Protein AF-A0A7S0Z9X5-F1 (afdb_monomer)

Secondary structure (DSSP, 8-state):
-HHIIIIIHHHHSS-HHHHHHHHHHHHHHHHHH-----GGGS----------PPPPPHHHHHHHHHHHHHHHHHHHHTTTT-TT-TTSTTSGGGHHHHHHHHHHHHHHHHS---------HHHHHHHHHHHHHHHHHTT--HHHHHHHHHHHHHHHHTTEEE-TTT--EEES--SSSS---

pLDDT: mean 83.96, std 10.35, range [46.75, 96.75]

Mean predicted aligned error: 11.05 Å

Sequence (181 aa):
AAWTHAVQRPLEGSDPLAQADAVERLGDVLRRCMVRTCKCHIALPPLSRSTVMLPFSDAHAESYNGIVAHVKRSLLLADWGDPNHVQSLLHPKNVREASVAVNNLREAACVVGRMPVKFDPVEFEETIRDVRIALEKRNIRGDTREERVKRICPALVQCKGACDLCLREVTYPMVTPCAHV

Radius of gyration: 27.09 Å; Cα contacts (8 Å, |Δi|>4): 131; chains: 1; bounding box: 58×47×67 Å

Solvent-accessible surface area (backbone atoms only — not comparable to full-atom values): 11009 Å² total; per-residue (Å²): 111,67,60,51,66,57,31,50,50,30,56,76,49,88,51,68,68,50,25,51,56,12,51,50,54,49,47,57,52,41,68,75,77,52,88,84,87,57,78,85,81,49,98,67,81,84,87,84,84,86,87,81,89,77,82,73,51,72,73,40,45,53,43,40,48,54,54,50,35,50,52,55,46,49,55,62,55,29,46,66,92,46,96,76,28,76,74,14,52,85,26,83,89,28,49,67,60,34,51,50,56,52,48,52,54,52,49,46,74,74,46,86,62,89,74,80,78,76,65,57,71,65,62,46,54,51,51,53,50,51,52,50,54,55,40,51,78,67,72,50,53,72,69,66,44,52,54,54,50,63,66,48,48,62,24,56,68,61,39,31,30,61,40,94,87,77,62,49,78,35,76,49,70,69,99,57,90,87,73,85,111

Structure (mmCIF, N/CA/C/O backbone):
data_AF-A0A7S0Z9X5-F1
#
_entry.id   AF-A0A7S0Z9X5-F1
#
loop_
_atom_site.group_PDB
_atom_site.id
_atom_site.type_symbol
_atom_site.label_atom_id
_atom_site.label_alt_id
_atom_site.label_comp_id
_atom_site.label_asym_id
_atom_site.label_entity_id
_atom_site.label_seq_id
_atom_site.pdbx_PDB_ins_code
_atom_site.Cartn_x
_atom_site.Cartn_y
_atom_site.Cartn_z
_atom_site.occupancy
_atom_site.B_iso_or_equiv
_atom_site.auth_seq_id
_atom_site.auth_comp_id
_atom_site.auth_asym_id
_atom_site.auth_atom_id
_atom_site.pdbx_PDB_model_num
ATOM 1 N N . ALA A 1 1 ? 24.361 25.192 -18.259 1.00 77.50 1 ALA A N 1
ATOM 2 C CA . ALA A 1 1 ? 23.479 26.011 -19.121 1.00 77.50 1 ALA A CA 1
ATOM 3 C C . ALA A 1 1 ? 23.051 25.252 -20.380 1.00 77.50 1 ALA A C 1
ATOM 5 O O . ALA A 1 1 ? 21.873 24.937 -20.491 1.00 77.50 1 ALA A O 1
ATOM 6 N N . ALA A 1 2 ? 23.983 24.877 -21.271 1.00 87.81 2 ALA A N 1
ATOM 7 C CA . ALA A 1 2 ? 23.663 24.187 -22.530 1.00 87.81 2 ALA A CA 1
ATOM 8 C C . ALA A 1 2 ? 22.930 22.844 -22.341 1.00 87.81 2 ALA A C 1
ATOM 10 O O . ALA A 1 2 ? 21.875 22.650 -22.932 1.00 87.81 2 ALA A O 1
ATOM 11 N N . TRP A 1 3 ? 23.420 21.966 -21.456 1.00 90.75 3 TRP A N 1
ATOM 12 C CA . TRP A 1 3 ? 22.760 20.691 -21.124 1.00 90.75 3 TRP A CA 1
ATOM 13 C C . TRP A 1 3 ? 21.301 20.873 -20.688 1.00 90.75 3 TRP A C 1
ATOM 15 O O . TRP A 1 3 ? 20.387 20.251 -21.223 1.00 90.75 3 TRP A O 1
ATOM 25 N N . THR A 1 4 ? 21.080 21.783 -19.740 1.00 93.88 4 THR A N 1
ATOM 26 C CA . THR A 1 4 ? 19.763 22.020 -19.153 1.00 93.88 4 THR A CA 1
ATOM 27 C C . THR A 1 4 ? 18.743 22.484 -20.193 1.00 93.88 4 THR A C 1
ATOM 29 O O . THR A 1 4 ? 17.585 22.101 -20.114 1.00 93.88 4 THR A O 1
ATOM 32 N N . HIS A 1 5 ? 19.149 23.320 -21.154 1.00 93.25 5 HIS A N 1
ATOM 33 C CA . HIS A 1 5 ? 18.232 23.895 -22.148 1.00 93.25 5 HIS A CA 1
ATOM 34 C C . HIS A 1 5 ? 18.088 23.032 -23.403 1.00 93.25 5 HIS A C 1
ATOM 36 O O . HIS A 1 5 ? 17.009 22.994 -23.977 1.00 93.25 5 HIS A O 1
ATOM 42 N N . ALA A 1 6 ? 19.151 22.345 -23.824 1.00 90.38 6 ALA A N 1
ATOM 43 C CA . ALA A 1 6 ? 19.155 21.571 -25.063 1.00 90.38 6 ALA A CA 1
ATOM 44 C C . ALA A 1 6 ? 18.741 20.104 -24.879 1.00 90.38 6 ALA A C 1
ATOM 46 O O . ALA A 1 6 ? 18.404 19.462 -25.868 1.00 90.38 6 ALA A O 1
ATOM 47 N N . VAL A 1 7 ? 18.812 19.566 -23.654 1.00 93.56 7 VAL A N 1
ATOM 48 C CA . VAL A 1 7 ? 18.540 18.146 -23.380 1.00 93.56 7 VAL A CA 1
ATOM 49 C C . VAL A 1 7 ? 17.586 17.965 -22.203 1.00 93.56 7 VAL A C 1
ATOM 51 O O . VAL A 1 7 ? 16.506 17.419 -22.383 1.00 93.56 7 VAL A O 1
ATOM 54 N N . GLN A 1 8 ? 17.936 18.450 -21.007 1.00 94.81 8 GLN A N 1
ATOM 55 C CA . GLN A 1 8 ? 17.174 18.131 -19.792 1.00 94.81 8 GLN A CA 1
ATOM 56 C C . GLN A 1 8 ? 15.732 18.672 -19.813 1.00 94.81 8 GLN A C 1
ATOM 58 O O . GLN A 1 8 ? 14.787 17.897 -19.719 1.00 94.81 8 GLN A O 1
ATOM 63 N N . ARG A 1 9 ? 15.547 19.991 -19.961 1.00 94.31 9 ARG A N 1
ATOM 64 C CA . ARG A 1 9 ? 14.211 20.612 -19.922 1.00 94.31 9 ARG A CA 1
ATOM 65 C C . ARG A 1 9 ? 13.286 20.157 -21.056 1.00 94.31 9 ARG A C 1
ATOM 67 O O . ARG A 1 9 ? 12.116 19.937 -20.767 1.00 94.31 9 ARG A O 1
ATOM 74 N N . PRO A 1 10 ? 13.749 20.009 -22.314 1.00 95.31 10 PRO A N 1
ATOM 75 C CA . PRO A 1 10 ? 12.884 19.485 -23.365 1.00 95.31 10 PRO A CA 1
ATOM 76 C C . PRO A 1 10 ? 12.441 18.037 -23.113 1.00 95.31 10 PRO A C 1
ATOM 78 O O . PRO A 1 10 ? 11.286 17.723 -23.367 1.00 95.31 10 PRO A O 1
ATOM 81 N N . LEU A 1 11 ? 13.311 17.175 -22.560 1.00 94.00 11 LEU A N 1
ATOM 82 C CA . LEU A 1 11 ? 12.955 15.791 -22.207 1.00 94.00 11 LEU A CA 1
ATOM 83 C C . LEU A 1 11 ? 11.949 15.708 -21.051 1.00 94.00 11 LEU A C 1
ATOM 85 O O . LEU A 1 11 ? 11.054 14.870 -21.080 1.00 94.00 11 LEU A O 1
ATOM 89 N N . GLU A 1 12 ? 12.097 16.565 -20.039 1.00 94.81 12 GLU A N 1
ATOM 90 C CA . GLU A 1 12 ? 11.191 16.646 -18.881 1.00 94.81 12 GLU A CA 1
ATOM 91 C C . GLU A 1 12 ? 9.869 17.378 -19.200 1.00 94.81 12 GLU A C 1
ATOM 93 O O . GLU A 1 12 ? 8.932 17.343 -18.402 1.00 94.81 12 GLU A O 1
ATOM 98 N N . GLY A 1 13 ? 9.792 18.064 -20.346 1.00 92.81 13 GLY A N 1
ATOM 99 C CA . GLY A 1 13 ? 8.616 18.805 -20.795 1.00 92.81 13 GLY A CA 1
ATOM 100 C C . GLY A 1 13 ? 7.513 17.913 -21.366 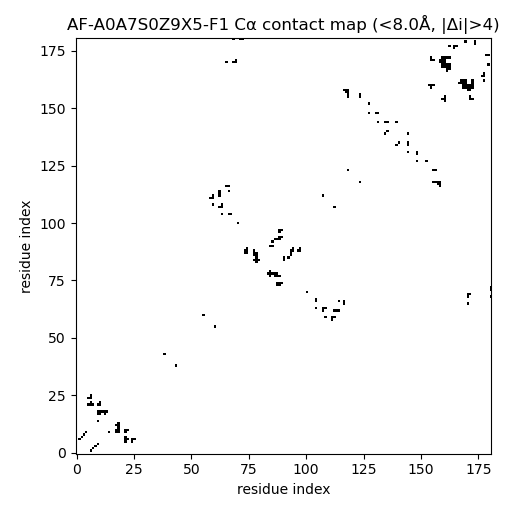1.00 92.81 13 GLY A C 1
ATOM 101 O O . GLY A 1 13 ? 7.600 16.690 -21.346 1.00 92.81 13 GLY A O 1
ATOM 102 N N . SER A 1 14 ? 6.457 18.533 -21.895 1.00 92.00 14 SER A N 1
ATOM 103 C CA . SER A 1 14 ? 5.297 17.825 -22.469 1.00 92.00 14 SER A CA 1
ATOM 104 C C . SER A 1 14 ? 5.174 17.953 -23.990 1.00 92.00 14 SER A C 1
ATOM 106 O O . SER A 1 14 ? 4.271 17.353 -24.563 1.00 92.00 14 SER A O 1
ATOM 108 N N . ASP A 1 15 ? 6.040 18.739 -24.638 1.00 95.38 15 ASP A N 1
ATOM 109 C CA . ASP A 1 15 ? 6.037 18.932 -26.092 1.00 95.38 15 ASP A CA 1
ATOM 110 C C . ASP A 1 15 ? 6.762 17.765 -26.794 1.00 95.38 15 ASP A C 1
ATOM 112 O O . ASP A 1 15 ? 7.985 17.644 -26.654 1.00 95.38 15 ASP A O 1
ATOM 116 N N . PRO A 1 16 ? 6.053 16.922 -27.570 1.00 93.44 16 PRO A N 1
ATOM 117 C CA . PRO A 1 16 ? 6.651 15.764 -28.229 1.00 93.44 16 PRO A CA 1
ATOM 118 C C . PRO A 1 16 ? 7.748 16.127 -29.237 1.00 93.44 16 PRO A C 1
ATOM 120 O O . PRO A 1 16 ? 8.689 15.353 -29.415 1.00 93.44 16 PRO A O 1
ATOM 123 N N . LEU A 1 17 ? 7.644 17.287 -29.899 1.00 94.88 17 LEU A N 1
ATOM 124 C CA . LEU A 1 17 ? 8.617 17.695 -30.914 1.00 94.88 17 LEU A CA 1
ATOM 125 C C . LEU A 1 17 ? 9.944 18.084 -30.249 1.00 94.88 17 LEU A C 1
ATOM 127 O O . LEU A 1 17 ? 11.008 17.593 -30.623 1.00 94.88 17 LEU A O 1
ATOM 131 N N . ALA A 1 18 ? 9.865 18.892 -29.189 1.00 93.38 18 ALA A N 1
ATOM 132 C CA . ALA A 1 18 ? 11.023 19.283 -28.391 1.00 93.38 18 ALA A CA 1
ATOM 133 C C . ALA A 1 18 ? 11.682 18.085 -27.680 1.00 93.38 18 ALA A C 1
ATOM 135 O O . ALA A 1 18 ? 12.908 18.041 -27.546 1.00 93.38 18 ALA A O 1
ATOM 136 N N . GLN A 1 19 ? 10.890 17.098 -27.247 1.00 96.00 19 GLN A N 1
ATOM 137 C CA . GLN A 1 19 ? 11.410 15.843 -26.702 1.00 96.00 19 GLN A CA 1
ATOM 138 C C . GLN A 1 19 ? 12.211 15.060 -27.749 1.00 96.00 19 GLN A C 1
ATOM 140 O O . GLN A 1 19 ? 13.319 14.613 -27.449 1.00 96.00 19 GLN A O 1
ATOM 145 N N . ALA A 1 20 ? 11.687 14.914 -28.971 1.00 96.25 20 ALA A N 1
ATOM 146 C CA . ALA A 1 20 ? 12.368 14.200 -30.052 1.00 96.25 20 ALA A CA 1
ATOM 147 C C . ALA A 1 20 ? 13.722 14.844 -30.403 1.00 96.25 20 ALA A C 1
ATOM 149 O O . ALA A 1 20 ? 14.741 14.148 -30.428 1.00 96.25 20 ALA A O 1
ATOM 150 N N . ASP A 1 21 ? 13.755 16.170 -30.556 1.00 95.38 21 ASP A N 1
ATOM 151 C CA . ASP A 1 21 ? 14.985 16.930 -30.815 1.00 95.38 21 ASP A CA 1
ATOM 152 C C . ASP A 1 21 ? 16.031 16.736 -29.705 1.00 95.38 21 ASP A C 1
ATOM 154 O O . ASP A 1 21 ? 17.233 16.617 -29.962 1.00 95.38 21 ASP A O 1
ATOM 158 N N . ALA A 1 22 ? 15.598 16.699 -28.444 1.00 95.94 22 ALA A N 1
ATOM 159 C CA . ALA A 1 22 ? 16.498 16.482 -27.318 1.00 95.94 22 ALA A CA 1
ATOM 160 C C . ALA A 1 22 ? 17.013 15.041 -27.228 1.00 95.94 22 ALA A C 1
ATOM 162 O O . ALA A 1 22 ? 18.180 14.843 -26.875 1.00 95.94 22 ALA A O 1
ATOM 163 N N . VAL A 1 23 ? 16.194 14.045 -27.586 1.00 96.75 23 VAL A N 1
ATOM 164 C CA . VAL A 1 23 ? 16.639 12.649 -27.734 1.00 96.75 23 VAL A CA 1
ATOM 165 C C . VAL A 1 23 ? 17.715 12.547 -28.812 1.00 96.75 23 VAL A C 1
ATOM 167 O O . VAL A 1 23 ? 18.726 11.881 -28.590 1.00 96.75 23 VAL A O 1
ATOM 170 N N . GLU A 1 24 ? 17.545 13.221 -29.951 1.00 96.69 24 GLU A N 1
ATOM 171 C CA . GLU A 1 24 ? 18.533 13.207 -31.032 1.00 96.69 24 GLU A CA 1
ATOM 172 C C . GLU A 1 24 ? 19.858 13.844 -30.597 1.00 96.69 24 GLU A C 1
ATOM 174 O O . GLU A 1 24 ? 20.914 13.218 -30.725 1.00 96.69 24 GLU A O 1
ATOM 179 N N . ARG A 1 25 ? 19.808 15.034 -29.983 1.00 94.94 25 ARG A N 1
ATOM 180 C CA . ARG A 1 25 ? 20.994 15.729 -29.446 1.00 94.94 25 ARG A CA 1
ATOM 181 C C . ARG A 1 25 ? 21.721 14.901 -28.391 1.00 94.94 25 ARG A C 1
ATOM 183 O O . ARG A 1 25 ? 22.951 14.825 -28.400 1.00 94.94 25 ARG A O 1
ATOM 190 N N . LEU A 1 26 ? 20.978 14.271 -27.480 1.00 95.88 26 LEU A N 1
ATOM 191 C CA . LEU A 1 26 ? 21.546 13.359 -26.490 1.00 95.88 26 LEU A CA 1
ATOM 192 C C . LEU A 1 26 ? 22.184 12.146 -27.175 1.00 95.88 26 LEU A C 1
ATOM 194 O O . LEU A 1 26 ? 23.308 11.771 -26.841 1.00 95.88 26 LEU A O 1
ATOM 198 N N . GLY A 1 27 ? 21.493 11.568 -28.157 1.00 95.69 27 GLY A N 1
ATOM 199 C CA . GLY A 1 27 ? 21.985 10.464 -28.971 1.00 95.69 27 GLY A CA 1
ATOM 200 C C . GLY A 1 27 ? 23.302 10.795 -29.672 1.00 95.69 27 GLY A C 1
ATOM 201 O O . GLY A 1 27 ? 24.223 9.984 -29.636 1.00 95.69 27 GLY A O 1
ATOM 202 N N . ASP A 1 28 ? 23.434 11.992 -30.240 1.00 95.38 28 ASP A N 1
ATOM 203 C CA . ASP A 1 28 ? 24.664 12.470 -30.880 1.00 95.38 28 ASP A CA 1
ATOM 204 C C . ASP A 1 28 ? 25.849 12.562 -29.928 1.00 95.38 28 ASP A C 1
ATOM 206 O O . ASP A 1 28 ? 26.957 12.142 -30.273 1.00 95.38 28 ASP A O 1
ATOM 210 N N . VAL A 1 29 ? 25.627 13.091 -28.726 1.00 94.75 29 VAL A N 1
ATOM 211 C CA . VAL A 1 29 ? 26.672 13.156 -27.702 1.00 94.75 29 VAL A CA 1
ATOM 212 C C . VAL A 1 29 ? 27.069 11.743 -27.283 1.00 94.75 29 VAL A C 1
ATOM 214 O O . VAL A 1 29 ? 28.251 11.402 -27.333 1.00 94.75 29 VAL A O 1
ATOM 217 N N . LEU A 1 30 ? 26.089 10.896 -26.951 1.00 95.69 30 LEU A N 1
ATOM 218 C CA . LEU A 1 30 ? 26.325 9.520 -26.514 1.00 95.69 30 LEU A CA 1
ATOM 219 C C . LEU A 1 30 ? 27.035 8.684 -27.586 1.00 95.69 30 LEU A C 1
ATOM 221 O O . LEU A 1 30 ? 27.937 7.928 -27.248 1.00 95.69 30 LEU A O 1
ATOM 225 N N . ARG A 1 31 ? 26.714 8.855 -28.874 1.00 94.38 31 ARG A N 1
ATOM 226 C CA . ARG A 1 31 ? 27.419 8.181 -29.981 1.00 94.38 31 ARG A CA 1
ATOM 227 C C . ARG A 1 31 ? 28.918 8.487 -30.014 1.00 94.38 31 ARG A C 1
ATOM 229 O O . ARG A 1 31 ? 29.691 7.649 -30.464 1.00 94.38 31 ARG A O 1
ATOM 236 N N . ARG A 1 32 ? 29.329 9.679 -29.570 1.00 95.12 32 ARG A N 1
ATOM 237 C CA . ARG A 1 32 ? 30.733 10.125 -29.602 1.00 95.12 32 ARG A CA 1
ATOM 238 C C . ARG A 1 32 ? 31.514 9.733 -28.353 1.00 95.12 32 ARG A C 1
ATOM 240 O O . ARG A 1 32 ? 32.724 9.562 -28.441 1.00 95.12 32 ARG A O 1
ATOM 247 N N . CYS A 1 33 ? 30.852 9.636 -27.200 1.00 94.75 33 CYS A N 1
ATOM 248 C CA . CYS A 1 33 ? 31.528 9.443 -25.914 1.00 94.75 33 CYS A CA 1
ATOM 249 C C . CYS A 1 33 ? 31.234 8.104 -25.225 1.00 94.75 33 CYS A C 1
ATOM 251 O O . CYS A 1 33 ? 31.937 7.753 -24.280 1.00 94.75 33 CYS A O 1
ATOM 253 N N . MET A 1 34 ? 30.228 7.351 -25.674 1.00 95.25 34 MET A N 1
ATOM 254 C CA . MET A 1 34 ? 29.814 6.093 -25.059 1.00 95.25 34 MET A CA 1
ATOM 255 C C . MET A 1 34 ? 29.958 4.934 -26.044 1.00 95.25 34 MET A C 1
ATOM 257 O O . MET A 1 34 ? 29.382 4.932 -27.129 1.00 95.25 34 MET A O 1
ATOM 261 N N . VAL A 1 35 ? 30.657 3.885 -25.614 1.00 91.75 35 VAL A N 1
ATOM 262 C CA . VAL A 1 35 ? 30.633 2.578 -26.276 1.00 91.75 35 VAL A CA 1
ATOM 263 C C . VAL A 1 35 ? 29.666 1.684 -25.508 1.00 91.75 35 VAL A C 1
ATOM 265 O O . VAL A 1 35 ? 29.821 1.485 -24.305 1.00 91.75 35 VAL A O 1
ATOM 268 N N . ARG A 1 36 ? 28.657 1.139 -26.193 1.00 90.88 36 ARG A N 1
ATOM 269 C CA . ARG A 1 36 ? 27.667 0.227 -25.604 1.00 90.88 36 ARG A CA 1
ATOM 270 C C . ARG A 1 36 ? 27.573 -1.048 -26.429 1.00 90.88 36 ARG A C 1
ATOM 272 O O . ARG A 1 36 ? 27.352 -0.996 -27.635 1.00 90.88 36 ARG A O 1
ATOM 279 N N . THR A 1 37 ? 27.657 -2.193 -25.765 1.00 89.44 37 THR A N 1
ATOM 280 C CA . THR A 1 37 ? 27.333 -3.500 -26.341 1.00 89.44 37 THR A CA 1
ATOM 281 C C . THR A 1 37 ? 25.991 -3.981 -25.795 1.00 89.44 37 THR A C 1
ATOM 283 O O . THR A 1 37 ? 25.642 -3.742 -24.638 1.00 89.44 37 THR A O 1
ATOM 286 N N . CYS A 1 38 ? 25.196 -4.626 -26.644 1.00 88.44 38 CYS A N 1
ATOM 287 C CA . CYS A 1 38 ? 23.895 -5.164 -26.271 1.00 88.44 38 CYS A CA 1
ATOM 288 C C . CYS A 1 38 ? 23.969 -6.688 -26.184 1.00 88.44 38 CYS A C 1
ATOM 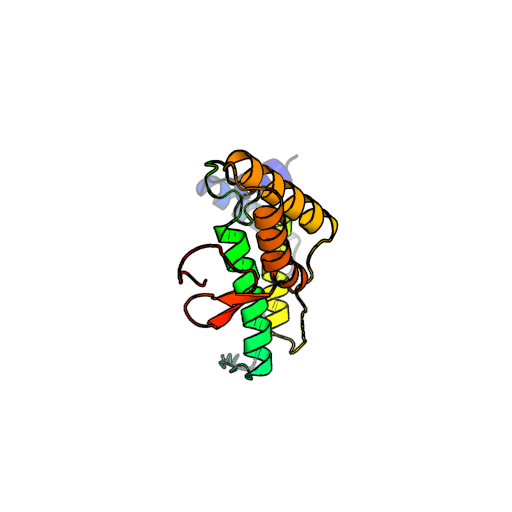290 O O . CYS A 1 38 ? 24.714 -7.325 -26.922 1.00 88.44 38 CYS A O 1
ATOM 292 N N . LYS A 1 39 ? 23.132 -7.287 -25.329 1.00 89.69 39 LYS A N 1
ATOM 293 C CA . LYS A 1 39 ? 23.002 -8.751 -25.220 1.00 89.69 39 LYS A CA 1
ATOM 294 C C . LYS A 1 39 ? 22.580 -9.423 -26.536 1.00 89.69 39 LYS A C 1
ATOM 296 O O . LYS A 1 39 ? 22.815 -10.608 -26.691 1.00 89.69 39 LYS A O 1
ATOM 301 N N . CYS A 1 40 ? 22.002 -8.675 -27.481 1.00 87.00 40 CYS A N 1
ATOM 302 C CA . CYS A 1 40 ? 21.707 -9.158 -28.832 1.00 87.00 40 CYS A CA 1
ATOM 303 C C . CYS A 1 40 ? 22.949 -9.308 -29.731 1.00 87.00 40 CYS A C 1
ATOM 305 O O . CYS A 1 40 ? 22.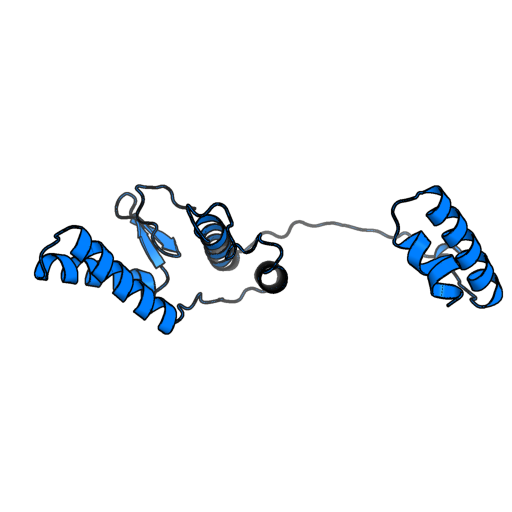858 -9.978 -30.751 1.00 87.00 40 CYS A O 1
ATOM 307 N N . HIS A 1 41 ? 24.096 -8.710 -29.380 1.00 89.81 41 HIS A N 1
ATOM 308 C CA . HIS A 1 41 ? 25.349 -8.840 -30.141 1.00 89.81 41 HIS A CA 1
ATOM 309 C C . HIS A 1 41 ? 26.122 -10.127 -29.809 1.00 89.81 41 HIS A C 1
ATOM 311 O O . HIS A 1 41 ? 27.181 -10.368 -30.380 1.00 89.81 41 HIS A O 1
ATOM 317 N N . ILE A 1 42 ? 25.628 -10.932 -28.867 1.00 90.38 42 ILE A N 1
ATOM 318 C CA . ILE A 1 42 ? 26.232 -12.197 -28.451 1.00 90.38 42 ILE A CA 1
ATOM 319 C C . ILE A 1 42 ? 25.179 -13.306 -28.502 1.00 90.38 42 ILE A C 1
ATOM 321 O O . ILE A 1 42 ? 23.997 -13.068 -28.254 1.00 90.38 42 ILE A O 1
ATOM 325 N N . ALA A 1 43 ? 25.605 -14.527 -28.819 1.00 89.56 43 ALA A N 1
ATOM 326 C CA . ALA A 1 43 ? 24.721 -15.685 -28.803 1.00 89.56 43 ALA A CA 1
ATOM 327 C C . ALA A 1 43 ? 24.426 -16.084 -27.349 1.00 89.56 43 ALA A C 1
ATOM 329 O O . ALA A 1 43 ? 25.287 -16.626 -26.656 1.00 89.56 43 ALA A O 1
ATOM 330 N N . LEU A 1 44 ? 23.213 -15.788 -26.880 1.00 89.38 44 LEU A N 1
ATOM 331 C CA . LEU A 1 44 ? 22.717 -16.213 -25.572 1.00 89.38 44 LEU A CA 1
ATOM 332 C C . LEU A 1 44 ? 21.714 -17.360 -25.731 1.00 89.38 44 LEU A C 1
ATOM 334 O O . LEU A 1 44 ? 20.968 -17.384 -26.713 1.00 89.38 44 LEU A O 1
ATOM 338 N N . PRO A 1 45 ? 21.634 -18.277 -24.752 1.00 92.44 45 PRO A N 1
ATOM 339 C CA . PRO A 1 45 ? 20.523 -19.213 -24.667 1.00 92.44 45 PRO A CA 1
ATOM 340 C C . PRO A 1 45 ? 19.169 -18.476 -24.627 1.00 92.44 45 PRO A C 1
ATOM 342 O O . PRO A 1 45 ? 19.101 -17.354 -24.109 1.00 92.44 45 PRO A O 1
ATOM 345 N N . PRO A 1 46 ? 18.080 -19.092 -25.122 1.00 91.12 46 PRO A N 1
ATOM 346 C CA . PRO A 1 46 ? 16.743 -18.517 -25.021 1.00 91.12 46 PRO A CA 1
ATOM 347 C C . PRO A 1 46 ? 16.366 -18.218 -23.566 1.00 91.12 46 PRO A C 1
ATOM 349 O O . PRO A 1 46 ? 16.538 -19.053 -22.679 1.00 91.12 46 PRO A O 1
ATOM 352 N N . LEU A 1 47 ? 15.822 -17.027 -23.318 1.00 91.62 47 LEU A N 1
ATOM 353 C CA . LEU A 1 47 ? 15.314 -16.657 -22.001 1.00 91.62 47 LEU A CA 1
ATOM 354 C C . LEU A 1 47 ? 13.945 -17.311 -21.777 1.00 91.62 47 LEU A C 1
ATOM 356 O O . LEU A 1 47 ? 12.969 -16.940 -22.425 1.00 91.62 47 LEU A O 1
ATOM 360 N N . SER A 1 48 ? 13.850 -18.226 -20.814 1.00 93.38 48 SER A N 1
ATOM 361 C CA . SER A 1 48 ? 12.568 -18.731 -20.319 1.00 93.38 48 SER A CA 1
ATOM 362 C C . SER A 1 48 ? 12.137 -17.946 -19.082 1.00 93.38 48 SER A C 1
ATOM 364 O O . SER A 1 48 ? 12.833 -17.955 -18.065 1.00 93.38 48 SER A O 1
ATOM 366 N N . ARG A 1 49 ? 10.975 -17.289 -19.140 1.00 95.69 49 ARG A N 1
ATOM 367 C CA . ARG A 1 49 ? 10.343 -16.656 -17.977 1.00 95.69 49 ARG A CA 1
ATOM 368 C C . ARG A 1 49 ? 9.081 -17.430 -17.625 1.00 95.69 49 ARG A C 1
ATOM 370 O O . ARG A 1 49 ? 8.156 -17.479 -18.427 1.00 95.69 49 ARG A O 1
ATOM 377 N N . SER A 1 50 ? 9.037 -18.000 -16.429 1.00 95.56 50 SER A N 1
ATOM 378 C CA . SER A 1 50 ? 7.819 -18.569 -15.856 1.00 95.56 50 SER A CA 1
ATOM 379 C C . SER A 1 50 ? 7.286 -17.652 -14.759 1.00 95.56 50 SER A C 1
ATOM 381 O O . SER A 1 50 ? 8.016 -16.861 -14.160 1.00 95.56 50 SER A O 1
ATOM 383 N N . THR A 1 51 ? 5.980 -17.701 -14.532 1.00 96.38 51 THR A N 1
ATOM 384 C CA . THR A 1 51 ? 5.321 -17.028 -13.412 1.00 96.38 51 THR A CA 1
ATOM 385 C C . THR A 1 51 ? 4.482 -18.071 -12.707 1.00 96.38 51 THR A C 1
ATOM 387 O O . THR A 1 51 ? 3.696 -18.766 -13.347 1.00 96.38 51 THR A O 1
ATOM 390 N N . VAL A 1 52 ? 4.703 -18.216 -11.406 1.00 95.56 52 VAL A N 1
ATOM 391 C CA . VAL A 1 52 ? 4.048 -19.222 -10.573 1.00 95.56 52 VAL A CA 1
ATOM 392 C C . VAL A 1 52 ? 3.329 -18.488 -9.456 1.00 95.56 52 VAL A C 1
ATOM 394 O O . VAL A 1 52 ? 3.925 -17.652 -8.779 1.00 95.56 52 VAL A O 1
ATOM 397 N N . MET A 1 53 ? 2.045 -18.790 -9.283 1.00 94.38 53 MET A N 1
ATOM 398 C CA . MET A 1 53 ? 1.268 -18.285 -8.158 1.00 94.38 53 MET A CA 1
ATOM 399 C C . MET A 1 53 ? 1.599 -19.112 -6.921 1.00 94.38 53 MET A C 1
ATOM 401 O O . MET A 1 53 ? 1.498 -20.338 -6.948 1.00 94.38 53 MET A O 1
ATOM 405 N N . LEU A 1 54 ? 1.996 -18.437 -5.847 1.00 90.62 54 LEU A N 1
ATOM 406 C CA . LEU A 1 54 ? 2.291 -19.072 -4.570 1.00 90.62 54 LEU A CA 1
ATOM 407 C C . LEU A 1 54 ? 1.094 -18.871 -3.634 1.00 90.62 54 LEU A C 1
ATOM 409 O O . LEU A 1 54 ? 0.724 -17.721 -3.386 1.00 90.62 54 LEU A O 1
ATOM 413 N N . PRO A 1 55 ? 0.460 -19.946 -3.136 1.00 90.94 55 PRO A N 1
ATOM 414 C CA . PRO A 1 55 ? -0.588 -19.814 -2.136 1.00 90.94 55 PRO A CA 1
ATOM 415 C C . PRO A 1 55 ? 0.016 -19.416 -0.784 1.00 90.94 55 PRO A C 1
ATOM 417 O O . PRO A 1 55 ? 1.104 -19.867 -0.421 1.00 90.94 55 PRO A O 1
ATOM 420 N N . PHE A 1 56 ? -0.708 -18.603 -0.017 1.00 90.38 56 PHE A N 1
ATOM 421 C CA . PHE A 1 56 ? -0.384 -18.378 1.390 1.00 90.38 56 PHE A CA 1
ATOM 422 C C . PHE A 1 56 ? -0.784 -19.589 2.232 1.00 90.38 56 PHE A C 1
ATOM 424 O O . PHE A 1 56 ? -1.794 -20.237 1.964 1.00 90.38 56 PHE A O 1
ATOM 431 N N . SER A 1 57 ? -0.001 -19.872 3.274 1.00 90.25 57 SER A N 1
ATOM 432 C CA . SER A 1 57 ? -0.462 -20.718 4.376 1.00 90.25 57 SER A CA 1
ATOM 433 C C . SER A 1 57 ? -1.484 -19.961 5.226 1.00 90.25 57 SER A C 1
ATOM 435 O O . SER A 1 57 ? -1.513 -18.729 5.201 1.00 90.25 57 SER A O 1
ATOM 437 N N . ASP A 1 58 ? -2.278 -20.668 6.030 1.00 88.94 58 ASP A N 1
ATOM 438 C CA . ASP A 1 58 ? -3.303 -20.039 6.876 1.00 88.94 58 ASP A CA 1
ATOM 439 C C . ASP A 1 58 ? -2.715 -18.967 7.806 1.00 88.94 58 ASP A C 1
ATOM 441 O O . ASP A 1 58 ? -3.224 -17.850 7.882 1.00 88.94 58 ASP A O 1
ATOM 445 N N . ALA A 1 59 ? -1.579 -19.265 8.445 1.00 84.88 59 ALA A N 1
ATOM 446 C CA . ALA A 1 59 ? -0.892 -18.325 9.332 1.00 84.88 59 ALA A CA 1
ATOM 447 C C . ALA A 1 59 ? -0.352 -17.090 8.585 1.00 84.88 59 ALA A C 1
ATOM 449 O O . ALA A 1 59 ? -0.341 -15.979 9.120 1.00 84.88 59 ALA A O 1
ATOM 450 N N . HIS A 1 60 ? 0.105 -17.272 7.343 1.00 88.38 60 HIS A N 1
ATOM 451 C CA . HIS A 1 60 ? 0.580 -16.172 6.505 1.00 88.38 60 HIS A CA 1
ATOM 452 C C . HIS A 1 60 ? -0.588 -15.294 6.054 1.00 88.38 60 HIS A C 1
ATOM 454 O O . HIS A 1 60 ? -0.523 -14.071 6.181 1.00 88.38 60 HIS A O 1
ATOM 460 N N . ALA A 1 61 ? -1.679 -15.919 5.610 1.00 89.00 61 ALA A N 1
ATOM 461 C CA . ALA A 1 61 ? -2.900 -15.234 5.219 1.00 89.00 61 ALA A CA 1
ATOM 462 C C . ALA A 1 61 ? -3.484 -14.422 6.382 1.00 89.00 61 ALA A C 1
ATOM 464 O O . ALA A 1 61 ? -3.845 -13.265 6.184 1.00 89.00 61 ALA A O 1
ATOM 465 N N . GLU A 1 62 ? -3.527 -14.978 7.596 1.00 84.62 62 GLU A N 1
ATOM 466 C CA . GLU A 1 62 ? -4.000 -14.271 8.791 1.00 84.62 62 GLU A CA 1
ATOM 467 C C . GLU A 1 62 ? -3.175 -13.005 9.067 1.00 84.62 62 GLU A C 1
ATOM 469 O O . GLU A 1 62 ? -3.733 -11.914 9.203 1.00 84.62 62 GLU A O 1
ATOM 474 N N . SER A 1 63 ? -1.843 -13.125 9.085 1.00 84.06 63 SER A N 1
ATOM 475 C CA . SER A 1 63 ? -0.954 -11.987 9.344 1.00 84.06 63 SER A CA 1
ATOM 476 C C . SER A 1 63 ? -1.052 -10.915 8.252 1.00 84.06 63 SER A C 1
ATOM 478 O O . SER A 1 63 ? -1.185 -9.728 8.553 1.00 84.06 63 SER A O 1
ATOM 480 N N . TYR A 1 64 ? -1.046 -11.323 6.979 1.00 88.12 64 TYR A N 1
ATOM 481 C CA . TYR A 1 64 ? -1.185 -10.411 5.844 1.00 88.12 64 TYR A CA 1
ATOM 482 C C . TYR A 1 64 ? -2.532 -9.675 5.874 1.00 88.12 64 TYR A C 1
ATOM 484 O O . TYR A 1 64 ? -2.584 -8.449 5.746 1.00 88.12 64 TYR A O 1
ATOM 492 N N . ASN A 1 65 ? -3.623 -10.407 6.112 1.00 86.56 65 ASN A N 1
ATOM 493 C CA . ASN A 1 65 ? -4.966 -9.841 6.177 1.00 86.56 65 ASN A CA 1
ATOM 494 C C . ASN A 1 65 ? -5.126 -8.854 7.335 1.00 86.56 65 ASN A C 1
ATOM 496 O O . ASN A 1 65 ? -5.832 -7.862 7.169 1.00 86.56 65 ASN A O 1
ATOM 500 N N . GLY A 1 66 ? -4.443 -9.060 8.466 1.00 81.88 66 GLY A N 1
ATOM 501 C CA . GLY A 1 66 ? -4.429 -8.094 9.567 1.00 81.88 66 GLY A CA 1
ATOM 502 C C . GLY A 1 66 ? -3.882 -6.723 9.150 1.00 81.88 66 GLY A C 1
ATOM 503 O O . GLY A 1 66 ? -4.479 -5.690 9.460 1.00 81.88 66 GLY A O 1
ATOM 504 N N . ILE A 1 67 ? -2.789 -6.700 8.381 1.00 84.44 67 ILE A N 1
ATOM 505 C CA . ILE A 1 67 ? -2.191 -5.454 7.871 1.00 84.44 67 ILE A CA 1
ATOM 506 C C . ILE A 1 67 ? -3.093 -4.828 6.805 1.00 84.44 67 ILE A C 1
ATOM 508 O O . ILE A 1 67 ? -3.327 -3.621 6.824 1.00 84.44 67 ILE A O 1
ATOM 512 N N . VAL A 1 68 ? -3.641 -5.639 5.896 1.00 87.69 68 VAL A N 1
ATOM 513 C CA . VAL A 1 68 ? -4.576 -5.161 4.866 1.00 87.69 68 VAL A CA 1
ATOM 514 C C . VAL A 1 68 ? -5.816 -4.530 5.493 1.00 87.69 68 VAL A C 1
ATOM 516 O O . VAL A 1 68 ? -6.225 -3.454 5.059 1.00 87.69 68 VAL A O 1
ATOM 519 N N . ALA A 1 69 ? -6.401 -5.166 6.510 1.00 82.81 69 ALA A N 1
ATOM 520 C CA . ALA A 1 69 ? -7.553 -4.636 7.232 1.00 82.81 69 ALA A CA 1
ATOM 521 C C . ALA A 1 69 ? -7.219 -3.288 7.884 1.00 82.81 69 ALA A C 1
ATOM 523 O O . ALA A 1 69 ? -7.970 -2.325 7.728 1.00 82.81 69 ALA A O 1
ATOM 524 N N . HIS A 1 70 ? -6.050 -3.179 8.527 1.00 81.06 70 HIS A N 1
ATOM 525 C CA . HIS A 1 70 ? -5.578 -1.918 9.093 1.00 81.06 70 HIS A CA 1
ATOM 526 C C . HIS A 1 70 ? -5.435 -0.821 8.025 1.00 81.06 70 HIS A C 1
ATOM 528 O O . HIS A 1 70 ? -6.014 0.249 8.179 1.00 81.06 70 HIS A O 1
ATOM 534 N N . VAL A 1 71 ? -4.745 -1.086 6.908 1.00 85.31 71 VAL A N 1
ATOM 535 C CA . VAL A 1 71 ? -4.543 -0.093 5.835 1.00 85.31 71 VAL A CA 1
ATOM 536 C C . VAL A 1 71 ? -5.870 0.331 5.200 1.00 85.31 71 VAL A C 1
ATOM 538 O O . VAL A 1 71 ? -6.113 1.527 5.045 1.00 85.31 71 VAL A O 1
ATOM 541 N N . LYS A 1 72 ? -6.754 -0.618 4.863 1.00 84.19 72 LYS A N 1
ATOM 542 C CA . LYS A 1 72 ? -8.085 -0.319 4.302 1.00 84.19 72 LYS A CA 1
ATOM 543 C C . LYS A 1 72 ? -8.905 0.555 5.240 1.00 84.19 72 LYS A C 1
ATOM 545 O O . LYS A 1 72 ? -9.552 1.500 4.796 1.00 84.19 72 LYS A O 1
ATOM 550 N 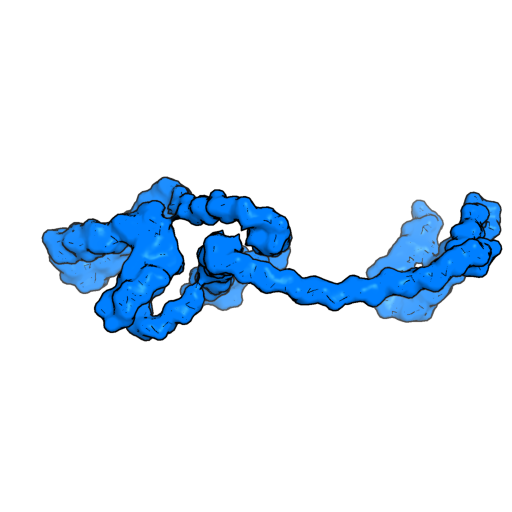N . ARG A 1 73 ? -8.868 0.248 6.535 1.00 77.38 73 ARG A N 1
ATOM 551 C CA . ARG A 1 73 ? -9.572 1.025 7.545 1.00 77.38 73 ARG A CA 1
ATOM 552 C C . ARG A 1 73 ? -8.991 2.426 7.679 1.00 77.38 73 ARG A C 1
ATOM 554 O O . ARG A 1 73 ? -9.764 3.373 7.671 1.00 77.38 73 ARG A O 1
ATOM 561 N N . SER A 1 74 ? -7.673 2.568 7.790 1.00 79.44 74 SER A N 1
ATOM 562 C CA . SER A 1 74 ? -7.026 3.881 7.885 1.00 79.44 74 SER A CA 1
ATOM 563 C C . SER A 1 74 ? -7.351 4.742 6.666 1.00 79.44 74 SER A C 1
ATOM 565 O O . SER A 1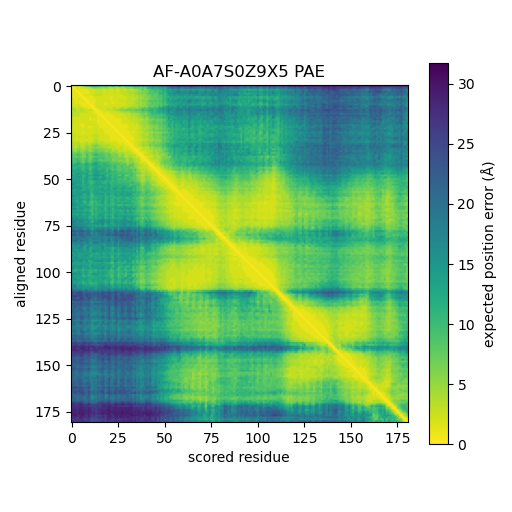 74 ? -7.653 5.917 6.814 1.00 79.44 74 SER A O 1
ATOM 567 N N . LEU A 1 75 ? -7.392 4.147 5.471 1.00 82.94 75 LEU A N 1
ATOM 568 C CA . LEU A 1 75 ? -7.831 4.825 4.250 1.00 82.94 75 LEU A CA 1
ATOM 569 C C . LEU A 1 75 ? -9.290 5.284 4.304 1.00 82.94 75 LEU A C 1
ATOM 571 O O . LEU A 1 75 ? -9.593 6.381 3.846 1.00 82.94 75 LEU A O 1
ATOM 575 N N . LEU A 1 76 ? -10.181 4.448 4.840 1.00 78.00 76 LEU A N 1
ATOM 576 C CA . LEU A 1 76 ? -11.593 4.788 4.979 1.00 78.00 76 LEU A CA 1
ATOM 577 C C . LEU A 1 76 ? -11.809 5.875 6.035 1.00 78.00 76 LEU A C 1
ATOM 579 O O . LEU A 1 76 ? -12.615 6.767 5.825 1.00 78.00 76 LEU A O 1
ATOM 583 N N . LEU A 1 77 ? -11.133 5.782 7.179 1.00 76.69 77 LEU A N 1
ATOM 584 C CA . LEU A 1 77 ? -11.394 6.638 8.335 1.00 76.69 77 LEU A CA 1
ATOM 585 C C . LEU A 1 77 ? -10.604 7.942 8.334 1.00 76.69 77 LEU A C 1
ATOM 587 O O . LEU A 1 77 ? -10.991 8.854 9.063 1.00 76.69 77 LEU A O 1
ATOM 591 N N . ALA A 1 78 ? -9.523 8.033 7.559 1.00 78.00 78 ALA A N 1
ATOM 592 C CA . ALA A 1 78 ? -8.731 9.248 7.481 1.00 78.00 78 ALA A CA 1
ATOM 593 C C . ALA A 1 78 ? -9.615 10.425 7.063 1.00 78.00 78 ALA A C 1
ATOM 595 O O . ALA A 1 78 ? -10.121 10.476 5.936 1.00 78.00 78 ALA A O 1
ATOM 596 N N . ASP A 1 79 ? -9.786 11.364 7.996 1.00 74.62 79 ASP A N 1
ATOM 597 C CA . ASP A 1 79 ? -10.570 12.578 7.804 1.00 74.62 79 ASP A CA 1
ATOM 598 C C . ASP A 1 79 ? -11.997 12.304 7.304 1.00 74.62 79 ASP A C 1
ATOM 600 O O . ASP A 1 79 ? -12.522 13.002 6.436 1.00 74.62 79 ASP A O 1
ATOM 604 N N . TRP A 1 80 ? -12.639 11.248 7.819 1.00 70.81 80 TRP A N 1
ATOM 605 C CA . TRP A 1 80 ? -14.011 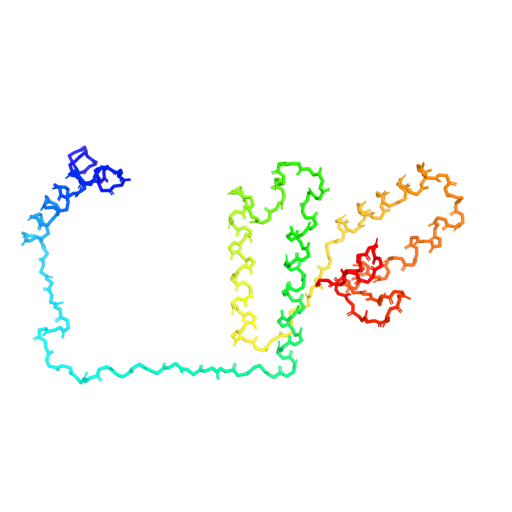10.913 7.439 1.00 70.81 80 TRP A CA 1
ATOM 606 C C . TRP A 1 80 ? -14.953 12.110 7.645 1.00 70.81 80 TRP A C 1
ATOM 608 O O . TRP A 1 80 ? -15.239 12.511 8.774 1.00 70.81 80 TRP A O 1
ATOM 618 N N . GLY A 1 81 ? -15.470 12.649 6.538 1.00 67.19 81 GLY A N 1
ATOM 619 C CA . GLY A 1 81 ? -16.358 13.812 6.534 1.00 67.19 81 GLY A CA 1
ATOM 620 C C . GLY A 1 81 ? -15.671 15.173 6.352 1.00 67.19 81 GLY A C 1
ATOM 621 O O . GLY A 1 81 ? -16.384 16.174 6.344 1.00 67.19 81 GLY A O 1
ATOM 622 N N . ASP A 1 82 ? -14.347 15.239 6.163 1.00 80.50 82 ASP A N 1
ATOM 623 C CA . ASP A 1 82 ? -13.636 16.458 5.742 1.00 80.50 82 ASP A CA 1
ATOM 624 C C . ASP A 1 82 ? -13.288 16.376 4.242 1.00 80.50 82 ASP A C 1
ATOM 626 O O . ASP A 1 82 ? -12.574 15.463 3.832 1.00 80.50 82 ASP A O 1
ATOM 630 N N . PRO A 1 83 ? -13.737 17.331 3.405 1.00 77.69 83 PRO A N 1
ATOM 631 C CA . PRO A 1 83 ? -13.492 17.307 1.963 1.00 77.69 83 PRO A CA 1
ATOM 632 C C . PRO A 1 83 ? -12.008 17.356 1.559 1.00 77.69 83 PRO A C 1
ATOM 634 O O . PRO A 1 83 ? -11.687 17.017 0.421 1.00 77.69 83 PRO A O 1
ATOM 637 N N . ASN A 1 84 ? -11.101 17.784 2.442 1.00 81.00 84 ASN A N 1
ATOM 638 C CA . ASN A 1 84 ? -9.682 17.937 2.117 1.00 81.00 84 ASN A CA 1
ATOM 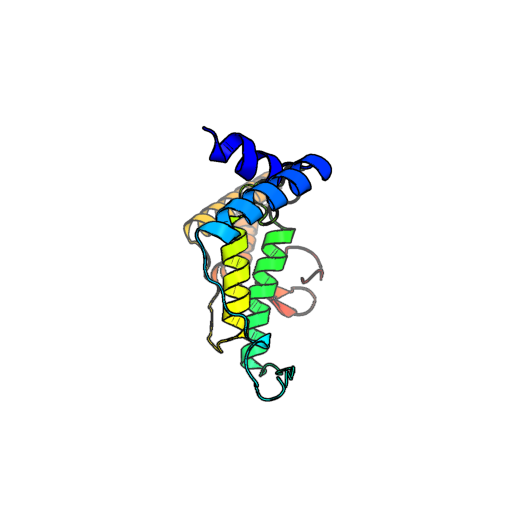639 C C . ASN A 1 84 ? -8.850 16.672 2.366 1.00 81.00 84 ASN A C 1
ATOM 641 O O . ASN A 1 84 ? -7.774 16.549 1.781 1.00 81.00 84 ASN A O 1
ATOM 645 N N . HIS A 1 85 ? -9.320 15.755 3.218 1.00 83.94 85 HIS A N 1
ATOM 646 C CA . HIS A 1 85 ? -8.672 14.476 3.540 1.00 83.94 85 HIS A CA 1
ATOM 647 C C . HIS A 1 85 ? -7.137 14.530 3.709 1.00 83.94 85 HIS A C 1
ATOM 649 O O . HIS A 1 85 ? -6.407 13.672 3.204 1.00 83.94 85 HIS A O 1
ATOM 655 N N . VAL A 1 86 ? -6.622 15.554 4.394 1.00 86.62 86 VAL A N 1
ATOM 656 C CA . VAL A 1 86 ? -5.185 15.845 4.514 1.00 86.62 86 VAL A CA 1
ATOM 657 C C . VAL A 1 86 ? -4.401 14.717 5.199 1.00 86.62 86 VAL A C 1
ATOM 659 O O . VAL A 1 86 ? -3.230 14.523 4.878 1.00 86.62 86 VAL A O 1
ATOM 662 N N . GLN A 1 87 ? -5.019 13.961 6.104 1.00 83.38 87 GLN A N 1
ATOM 663 C CA . GLN A 1 87 ? -4.445 12.815 6.816 1.00 83.38 87 GLN A CA 1
ATOM 664 C C . GLN A 1 87 ? -4.555 11.496 6.036 1.00 83.38 87 GLN A C 1
ATOM 666 O O . GLN A 1 87 ? -3.982 10.485 6.441 1.00 83.38 87 GLN A O 1
ATOM 671 N N . SER A 1 88 ? -5.262 11.470 4.901 1.00 87.00 88 SER A N 1
ATOM 672 C CA . SER A 1 88 ? -5.382 10.260 4.082 1.00 87.00 88 SER A CA 1
ATOM 673 C C . SER A 1 88 ? -4.035 9.842 3.507 1.00 87.00 88 SER A C 1
ATOM 675 O O . SER A 1 88 ? -3.292 10.666 2.976 1.00 87.00 88 SER A O 1
ATOM 677 N N . LEU A 1 89 ? -3.737 8.539 3.515 1.00 88.56 89 LEU A N 1
ATOM 678 C CA . LEU A 1 89 ? -2.560 8.004 2.817 1.00 88.56 89 LEU A CA 1
ATOM 679 C C . LEU A 1 89 ? -2.611 8.269 1.301 1.00 88.56 89 LEU A C 1
ATOM 681 O O . LEU A 1 89 ? -1.581 8.210 0.640 1.00 88.56 89 LEU A O 1
ATOM 685 N N . LEU A 1 90 ? -3.785 8.569 0.734 1.00 87.94 90 LEU A N 1
ATOM 686 C CA . LEU A 1 90 ? -3.920 8.931 -0.683 1.00 87.94 90 LEU A CA 1
ATOM 687 C C . LEU A 1 90 ? -3.622 10.409 -0.950 1.00 87.94 90 LEU A C 1
ATOM 689 O O . LEU A 1 90 ? -3.504 10.811 -2.108 1.00 87.94 90 LEU A O 1
ATOM 693 N N . HIS A 1 91 ? -3.507 11.228 0.095 1.00 89.69 91 HIS A N 1
ATOM 694 C CA . HIS A 1 91 ? -3.224 12.642 -0.058 1.00 89.69 91 HIS A CA 1
ATOM 695 C C . HIS A 1 91 ? -1.765 12.849 -0.519 1.00 89.69 91 HIS A C 1
ATOM 697 O O . HIS A 1 91 ? -0.851 12.272 0.077 1.00 89.69 91 HIS A O 1
ATOM 703 N N . PRO A 1 92 ? -1.486 13.720 -1.512 1.00 89.81 92 PRO A N 1
ATOM 704 C CA . PRO A 1 92 ? -0.136 13.906 -2.065 1.00 89.81 92 PRO A CA 1
ATOM 705 C C . PRO A 1 92 ? 0.945 14.313 -1.052 1.00 89.81 92 PRO A C 1
ATOM 707 O O . PRO A 1 92 ? 2.130 14.092 -1.285 1.00 89.81 92 PRO A O 1
ATOM 710 N N . LYS A 1 93 ? 0.563 14.908 0.085 1.00 91.56 93 LYS A N 1
ATOM 711 C CA . LYS A 1 93 ? 1.507 15.242 1.170 1.00 91.56 93 LYS A CA 1
ATOM 712 C C . LYS A 1 93 ? 2.039 14.010 1.911 1.00 91.56 93 LYS A C 1
ATOM 714 O O . LYS A 1 93 ? 3.138 14.082 2.447 1.00 91.56 93 LYS A O 1
ATOM 719 N N . ASN A 1 94 ? 1.309 12.895 1.888 1.00 90.62 94 ASN A N 1
ATOM 720 C CA . ASN A 1 94 ? 1.593 11.697 2.685 1.00 90.62 94 ASN A CA 1
ATOM 721 C C . ASN A 1 94 ? 2.225 10.576 1.844 1.00 90.62 94 ASN A C 1
ATOM 723 O O . ASN A 1 94 ? 2.158 9.399 2.194 1.00 90.62 94 ASN A O 1
ATOM 727 N N . VAL A 1 95 ? 2.836 10.917 0.701 1.00 92.19 95 VAL A N 1
ATOM 728 C CA . VAL A 1 95 ? 3.446 9.946 -0.228 1.00 92.19 95 VAL A CA 1
ATOM 729 C C . VAL A 1 95 ? 4.516 9.097 0.456 1.00 92.19 95 VAL A C 1
ATOM 731 O O . VAL A 1 95 ? 4.684 7.923 0.117 1.00 92.19 95 VAL A O 1
ATOM 734 N N . ARG A 1 96 ? 5.233 9.658 1.437 1.00 92.25 96 ARG A N 1
ATOM 735 C CA . ARG A 1 96 ? 6.241 8.920 2.201 1.00 92.25 96 ARG A CA 1
ATOM 736 C C . ARG A 1 96 ? 5.589 7.820 3.037 1.00 92.25 96 ARG A C 1
ATOM 738 O O . ARG A 1 96 ? 5.992 6.666 2.940 1.00 92.25 96 ARG A O 1
ATOM 745 N N . GLU A 1 97 ? 4.564 8.163 3.804 1.00 89.00 97 GLU A N 1
ATOM 746 C CA . GLU A 1 97 ? 3.800 7.255 4.657 1.00 89.00 97 GLU A CA 1
ATOM 747 C C . GLU A 1 97 ? 3.077 6.194 3.812 1.00 89.00 97 GLU A C 1
ATOM 749 O O . GLU A 1 97 ? 3.127 5.005 4.127 1.00 89.00 97 GLU A O 1
ATOM 754 N N . ALA A 1 98 ? 2.503 6.593 2.674 1.00 90.62 98 ALA A N 1
ATOM 755 C CA . ALA A 1 98 ? 1.895 5.684 1.706 1.00 90.62 98 ALA A CA 1
ATOM 756 C C . ALA A 1 98 ? 2.912 4.680 1.144 1.00 90.62 98 ALA A C 1
ATOM 758 O O . ALA A 1 98 ? 2.638 3.481 1.069 1.00 90.62 98 ALA A O 1
ATOM 759 N N . SER A 1 99 ? 4.114 5.148 0.798 1.00 92.06 99 SER A N 1
ATOM 760 C CA . SER A 1 99 ? 5.189 4.284 0.302 1.00 92.06 99 SER A CA 1
ATOM 761 C C . SER A 1 99 ? 5.638 3.279 1.363 1.00 92.06 99 SER A C 1
ATOM 763 O O . SER A 1 99 ? 5.866 2.113 1.043 1.00 92.06 99 SER A O 1
ATOM 765 N N . VAL A 1 100 ? 5.716 3.698 2.631 1.00 90.88 100 VAL A N 1
ATOM 766 C CA . VAL A 1 100 ? 6.011 2.803 3.759 1.00 90.88 100 VAL A CA 1
ATOM 767 C C . VAL A 1 100 ? 4.912 1.750 3.920 1.00 90.88 100 VAL A C 1
ATOM 769 O O . VAL A 1 100 ? 5.224 0.566 4.012 1.00 90.88 100 VAL A O 1
ATOM 772 N N . ALA A 1 101 ? 3.634 2.139 3.876 1.00 89.44 101 ALA A N 1
ATOM 773 C CA . ALA A 1 101 ? 2.515 1.198 3.971 1.00 89.44 101 ALA A CA 1
ATOM 774 C C . ALA A 1 101 ? 2.538 0.147 2.844 1.00 89.44 101 ALA A C 1
ATOM 776 O O . ALA A 1 101 ? 2.362 -1.045 3.099 1.00 89.44 101 ALA A O 1
ATOM 777 N N . VAL A 1 102 ? 2.819 0.566 1.605 1.00 91.94 102 VAL A N 1
ATOM 778 C CA . VAL A 1 102 ? 2.956 -0.344 0.456 1.00 91.94 102 VAL A CA 1
ATOM 779 C C . VAL A 1 102 ? 4.155 -1.278 0.619 1.00 91.94 102 VAL A C 1
ATOM 781 O O . VAL A 1 102 ? 4.038 -2.472 0.345 1.00 91.94 102 VAL A O 1
ATOM 784 N N . ASN A 1 103 ? 5.301 -0.771 1.076 1.00 91.38 103 ASN A N 1
ATOM 785 C CA . ASN A 1 103 ? 6.479 -1.606 1.308 1.00 91.38 103 ASN A CA 1
ATOM 786 C C . ASN A 1 103 ? 6.225 -2.643 2.405 1.00 91.38 103 ASN A C 1
ATOM 788 O O . ASN A 1 103 ? 6.501 -3.818 2.181 1.00 91.38 103 ASN A O 1
ATOM 792 N N . ASN A 1 104 ? 5.590 -2.256 3.512 1.00 87.56 104 ASN A N 1
ATOM 793 C CA . ASN A 1 104 ? 5.210 -3.184 4.578 1.00 87.56 104 ASN A CA 1
ATOM 794 C C . ASN A 1 104 ? 4.274 -4.289 4.065 1.00 87.56 104 ASN A C 1
ATOM 796 O O . ASN A 1 104 ? 4.456 -5.454 4.407 1.00 87.56 104 ASN A O 1
ATOM 800 N N . LEU A 1 105 ? 3.308 -3.960 3.197 1.00 89.56 105 LEU A N 1
ATOM 801 C CA . LEU A 1 105 ? 2.442 -4.960 2.559 1.00 89.56 105 LEU A CA 1
ATOM 802 C C . LEU A 1 105 ? 3.231 -5.921 1.659 1.00 89.56 105 LEU A C 1
ATOM 804 O O . LEU A 1 105 ? 2.953 -7.119 1.639 1.00 89.56 105 LEU A O 1
ATOM 808 N N . ARG A 1 106 ? 4.224 -5.421 0.917 1.00 90.88 106 ARG A N 1
ATOM 809 C CA . ARG A 1 106 ? 5.091 -6.263 0.077 1.00 90.88 106 ARG A CA 1
ATOM 810 C C . ARG A 1 106 ? 5.973 -7.177 0.920 1.00 90.88 106 ARG A C 1
ATOM 812 O O . ARG A 1 106 ? 6.098 -8.352 0.594 1.00 90.88 106 ARG A O 1
ATOM 819 N N . GLU A 1 107 ? 6.551 -6.665 1.999 1.00 87.75 107 GLU A N 1
ATOM 820 C CA . GLU A 1 107 ? 7.359 -7.457 2.930 1.00 87.75 107 GLU A CA 1
ATOM 821 C C . GLU A 1 107 ? 6.520 -8.531 3.622 1.00 87.75 107 GLU A C 1
ATOM 823 O O . GLU A 1 107 ? 6.920 -9.696 3.653 1.00 87.75 107 GLU A O 1
ATOM 828 N N . ALA A 1 108 ? 5.314 -8.172 4.069 1.00 85.81 108 ALA A N 1
ATOM 829 C CA . ALA A 1 108 ? 4.365 -9.105 4.658 1.00 85.81 108 ALA A CA 1
ATOM 830 C C . ALA A 1 108 ? 3.955 -10.222 3.691 1.00 85.81 108 ALA A C 1
ATOM 832 O O . ALA A 1 108 ? 3.663 -11.323 4.138 1.00 85.81 108 ALA A O 1
ATOM 833 N N . ALA A 1 109 ? 3.948 -9.981 2.375 1.00 87.19 109 ALA A N 1
ATOM 834 C CA . ALA A 1 109 ? 3.688 -11.018 1.375 1.00 87.19 109 ALA A CA 1
ATOM 835 C C . ALA A 1 109 ? 4.886 -11.964 1.150 1.00 87.19 109 ALA A C 1
ATOM 837 O O . ALA A 1 109 ? 4.695 -13.091 0.702 1.00 87.19 109 ALA A O 1
ATOM 838 N N . CYS A 1 110 ? 6.111 -11.526 1.456 1.00 85.50 110 CYS A N 1
ATOM 839 C CA . CYS A 1 110 ? 7.342 -12.279 1.198 1.00 85.50 110 CYS A CA 1
ATOM 840 C C . CYS A 1 110 ? 7.822 -13.106 2.397 1.00 85.50 110 CYS A C 1
ATOM 842 O O . CYS A 1 110 ? 8.444 -14.149 2.201 1.00 85.50 110 CYS A O 1
ATOM 844 N N . VAL A 1 111 ? 7.579 -12.645 3.627 1.00 77.62 111 VAL A N 1
ATOM 845 C CA . VAL A 1 111 ? 8.106 -13.275 4.846 1.00 77.62 111 VAL A CA 1
ATOM 846 C C . VAL A 1 111 ? 6.967 -13.639 5.789 1.00 77.62 111 VAL A C 1
ATOM 848 O O . VAL A 1 111 ? 6.162 -12.793 6.171 1.00 77.62 111 VAL A O 1
ATOM 851 N N . VAL A 1 112 ? 6.931 -14.905 6.215 1.00 68.19 112 VAL A N 1
ATOM 852 C CA . VAL A 1 112 ? 6.024 -15.358 7.273 1.00 68.19 112 VAL A CA 1
ATOM 853 C C . VAL A 1 112 ? 6.569 -14.866 8.612 1.00 68.19 112 VAL A C 1
ATOM 855 O O . VAL A 1 112 ? 7.511 -15.429 9.163 1.00 68.19 112 VAL A O 1
ATOM 858 N N . GLY A 1 113 ? 5.978 -13.800 9.139 1.00 67.00 113 GLY A N 1
ATOM 859 C CA . GLY A 1 113 ? 6.289 -13.266 10.458 1.00 67.00 113 GLY A CA 1
ATOM 860 C C . GLY A 1 113 ? 5.047 -12.652 11.084 1.00 67.00 113 GLY A C 1
ATOM 861 O O . GLY A 1 113 ? 4.245 -12.029 10.392 1.00 67.00 113 GLY A O 1
ATOM 862 N N . ARG A 1 114 ? 4.873 -12.825 12.400 1.00 65.88 114 ARG A N 1
ATOM 863 C CA . ARG A 1 114 ? 3.833 -12.094 13.131 1.00 65.88 114 ARG A CA 1
ATOM 864 C C . ARG A 1 114 ? 4.235 -10.624 13.170 1.00 65.88 114 ARG A C 1
ATOM 866 O O . ARG A 1 114 ? 5.213 -10.278 13.826 1.00 65.88 114 ARG A O 1
ATOM 873 N N . MET A 1 115 ? 3.469 -9.777 12.494 1.00 67.38 115 MET A N 1
ATOM 874 C CA . MET A 1 115 ? 3.581 -8.321 12.586 1.00 67.38 115 MET A CA 1
ATOM 875 C C . MET A 1 115 ? 2.467 -7.812 13.506 1.00 67.38 115 MET A C 1
ATOM 877 O O . MET A 1 115 ? 1.361 -7.544 13.037 1.00 67.38 115 MET A O 1
ATOM 881 N N . PRO A 1 116 ? 2.699 -7.739 14.831 1.00 68.12 116 PRO A N 1
ATOM 882 C CA . PRO A 1 116 ? 1.675 -7.269 15.748 1.00 68.12 116 PRO A CA 1
ATOM 883 C C . PRO A 1 116 ? 1.393 -5.791 15.478 1.00 68.12 116 PRO A C 1
ATOM 885 O O . PRO A 1 116 ? 2.282 -4.948 15.606 1.00 68.12 116 PRO A O 1
ATOM 888 N N . VAL A 1 117 ? 0.144 -5.481 15.137 1.00 69.56 117 VAL A N 1
ATOM 889 C CA . VAL A 1 117 ? -0.353 -4.104 15.145 1.00 69.56 117 VAL A CA 1
ATOM 890 C C . VAL A 1 117 ? -0.320 -3.622 16.592 1.00 69.56 117 VAL A C 1
ATOM 892 O O . VAL A 1 117 ? -0.879 -4.270 17.477 1.00 69.56 117 VAL A O 1
ATOM 895 N N . LYS A 1 118 ? 0.378 -2.515 16.838 1.00 72.75 118 LYS A N 1
ATOM 896 C CA . LYS A 1 118 ? 0.439 -1.860 18.146 1.00 72.75 118 LYS A CA 1
ATOM 897 C C . LYS A 1 118 ? -0.342 -0.558 18.072 1.00 72.75 118 LYS A C 1
ATOM 899 O O . LYS A 1 118 ? -0.309 0.110 17.043 1.00 72.75 118 LYS A O 1
ATOM 904 N N . PHE A 1 119 ? -1.022 -0.213 19.157 1.00 74.75 119 PHE A N 1
ATOM 905 C CA . PHE A 1 119 ? -1.592 1.117 19.320 1.00 74.75 119 PHE A CA 1
ATOM 906 C C . PHE A 1 119 ? -0.505 2.092 19.772 1.00 74.75 119 PHE A C 1
ATOM 908 O O . PHE A 1 119 ? 0.450 1.697 20.450 1.00 74.75 119 PHE A O 1
ATOM 915 N N . ASP A 1 120 ? -0.672 3.360 19.414 1.00 80.94 120 ASP A N 1
ATOM 916 C CA . ASP A 1 120 ? 0.097 4.441 20.008 1.00 80.94 120 ASP A CA 1
ATOM 917 C C . ASP A 1 120 ? -0.560 4.868 21.341 1.00 80.94 120 ASP A C 1
ATOM 919 O O . ASP A 1 120 ? -1.764 5.147 21.364 1.00 80.94 120 ASP A O 1
ATOM 923 N N . PRO A 1 121 ? 0.173 4.882 22.473 1.00 81.81 121 PRO A N 1
ATOM 924 C CA . PRO A 1 121 ? -0.399 5.244 23.770 1.00 81.81 121 PRO A CA 1
ATOM 925 C C . PRO A 1 121 ? -0.930 6.679 23.837 1.00 81.81 121 PRO A C 1
ATOM 927 O O . PRO A 1 121 ? -1.920 6.922 24.524 1.00 81.81 121 PRO A O 1
ATOM 930 N N . VAL A 1 122 ? -0.296 7.618 23.128 1.00 84.06 122 VAL A N 1
ATOM 931 C CA . VAL A 1 122 ? -0.690 9.031 23.128 1.00 84.06 122 VAL A CA 1
ATOM 932 C C . VAL A 1 122 ? -1.990 9.198 22.348 1.00 84.06 122 VAL A C 1
ATOM 934 O O . VAL A 1 122 ? -2.941 9.786 22.865 1.00 84.06 122 VAL A O 1
ATOM 937 N N . GLU A 1 123 ? -2.079 8.605 21.155 1.00 80.31 123 GLU A N 1
ATOM 938 C CA . GLU A 1 123 ? -3.318 8.605 20.363 1.00 80.31 123 GLU A CA 1
ATOM 939 C C . GLU A 1 123 ? -4.464 7.896 21.095 1.00 80.31 123 GLU A C 1
ATOM 941 O O . GLU A 1 123 ? -5.625 8.304 21.004 1.00 80.31 123 GLU A O 1
ATOM 946 N N . PHE A 1 124 ? -4.160 6.841 21.856 1.00 84.31 124 PHE A N 1
ATOM 947 C CA . PHE A 1 124 ? -5.147 6.155 22.682 1.00 84.31 124 PHE A CA 1
ATOM 948 C C . PHE A 1 124 ? -5.721 7.076 23.764 1.00 84.31 124 PHE A C 1
ATOM 950 O O . PHE A 1 124 ? -6.943 7.169 23.902 1.00 84.31 124 PHE A O 1
ATOM 957 N N . GLU A 1 125 ? -4.870 7.767 24.526 1.00 85.12 125 GLU A N 1
ATOM 958 C CA . GLU A 1 125 ? -5.317 8.696 25.570 1.00 85.12 125 GLU A CA 1
ATOM 959 C C . GLU A 1 125 ? -6.164 9.834 24.994 1.00 85.12 125 GLU A C 1
ATOM 961 O O . GLU A 1 125 ? -7.225 10.156 25.543 1.00 85.12 125 GLU A O 1
ATOM 966 N N . GLU A 1 126 ? -5.740 10.391 23.859 1.00 86.06 126 GLU A N 1
ATOM 967 C CA . GLU A 1 126 ? -6.495 11.394 23.111 1.00 86.06 126 GLU A CA 1
ATOM 968 C C . GLU A 1 126 ? -7.862 10.858 22.663 1.00 86.06 126 GLU A C 1
ATOM 970 O O . GLU A 1 126 ? -8.890 11.469 22.958 1.00 86.06 126 GLU A O 1
ATOM 975 N N . THR A 1 127 ? -7.905 9.661 22.073 1.00 83.94 127 THR A N 1
ATOM 976 C CA . THR A 1 127 ? -9.153 9.016 21.637 1.00 83.94 127 THR A CA 1
ATOM 977 C C . THR A 1 127 ? -10.117 8.800 22.807 1.00 83.94 127 THR A C 1
ATOM 979 O O . THR A 1 127 ? -11.311 9.085 22.702 1.00 83.94 127 THR A O 1
ATOM 982 N N . ILE A 1 128 ? -9.629 8.312 23.953 1.00 86.56 128 ILE A N 1
ATOM 983 C CA . ILE A 1 128 ? -10.464 8.098 25.144 1.00 86.56 128 ILE A CA 1
ATOM 984 C C . ILE A 1 128 ? -10.995 9.427 25.692 1.00 86.56 128 ILE A C 1
ATOM 986 O O . ILE A 1 128 ? -12.164 9.505 26.094 1.00 86.56 128 ILE A O 1
ATOM 990 N N . ARG A 1 129 ? -10.168 10.477 25.703 1.00 87.81 129 ARG A N 1
ATOM 991 C CA . ARG A 1 129 ? -10.588 11.829 26.091 1.00 87.81 129 ARG A CA 1
ATOM 992 C C . ARG A 1 129 ? -11.698 12.339 25.172 1.00 87.81 129 ARG A C 1
ATOM 994 O O . ARG A 1 129 ? -12.729 12.796 25.667 1.00 87.81 129 ARG A O 1
ATOM 1001 N N . ASP A 1 130 ? -11.538 12.197 23.864 1.00 86.19 130 ASP A N 1
ATOM 1002 C CA . ASP A 1 130 ? -12.504 12.683 22.880 1.00 86.19 130 ASP A CA 1
ATOM 1003 C C . ASP A 1 130 ? -13.828 11.915 22.949 1.00 86.19 130 ASP A C 1
ATOM 1005 O O . ASP A 1 130 ? -14.905 12.516 22.902 1.00 86.19 130 ASP A O 1
ATOM 1009 N N . VAL A 1 131 ? -13.773 10.598 23.177 1.00 83.88 131 VAL A N 1
ATOM 1010 C CA . VAL A 1 131 ? -14.963 9.778 23.448 1.00 83.88 131 VAL A CA 1
ATOM 1011 C C . VAL A 1 131 ? -15.686 10.268 24.704 1.00 83.88 131 VAL A C 1
ATOM 1013 O O . VAL A 1 131 ? -16.909 10.415 24.677 1.00 83.88 131 VAL A O 1
ATOM 1016 N N . ARG A 1 132 ? -14.970 10.569 25.797 1.00 86.38 132 ARG A N 1
ATOM 1017 C CA . ARG A 1 132 ? -15.590 11.118 27.018 1.00 86.38 132 ARG A CA 1
ATOM 1018 C C . ARG A 1 132 ? -16.301 12.442 26.742 1.00 86.38 132 ARG A C 1
ATOM 1020 O O . ARG A 1 132 ? -17.475 12.564 27.094 1.00 86.38 132 ARG A O 1
ATOM 1027 N N . ILE A 1 133 ? -15.640 13.372 26.051 1.00 87.25 133 ILE A N 1
ATOM 1028 C CA . ILE A 1 133 ? -16.215 14.671 25.661 1.00 87.25 133 ILE A CA 1
ATOM 1029 C C . ILE A 1 133 ? -17.455 14.474 24.772 1.00 87.25 133 ILE A C 1
ATOM 1031 O O . ILE A 1 133 ? -18.475 15.144 24.943 1.00 87.25 133 ILE A O 1
ATOM 1035 N N . ALA A 1 134 ? -17.412 13.536 23.823 1.00 84.81 134 ALA A N 1
ATOM 1036 C CA . ALA A 1 134 ? -18.540 13.248 22.940 1.00 84.81 134 ALA A CA 1
ATOM 1037 C C . ALA A 1 134 ? -19.744 12.649 23.691 1.00 84.81 134 ALA A C 1
ATOM 1039 O O . ALA A 1 134 ? -20.891 12.992 23.393 1.00 84.81 134 ALA A O 1
ATOM 1040 N N . LEU A 1 135 ? -19.507 11.774 24.674 1.00 84.75 135 LEU A N 1
ATOM 1041 C CA . LEU A 1 135 ? -20.562 11.194 25.513 1.00 84.75 135 LEU A CA 1
ATOM 1042 C C . LEU A 1 135 ? -21.177 12.238 26.459 1.00 84.75 135 LEU A C 1
ATOM 1044 O O . LEU A 1 135 ? -22.392 12.222 26.664 1.00 84.75 135 LEU A O 1
ATOM 1048 N N . GLU A 1 136 ? -20.368 13.168 26.977 1.00 85.56 136 GLU A N 1
ATOM 1049 C CA . GLU A 1 136 ? -20.836 14.324 27.755 1.00 85.56 136 GLU A CA 1
ATOM 1050 C C . GLU A 1 136 ? -21.772 15.211 26.939 1.00 85.56 136 GLU A C 1
ATOM 1052 O O . GLU A 1 136 ? -22.887 15.491 27.373 1.00 85.56 136 GLU A O 1
ATOM 1057 N N . LYS A 1 137 ? -21.377 15.568 25.710 1.00 87.62 137 LYS A N 1
ATOM 1058 C CA . LYS A 1 137 ? -22.219 16.353 24.788 1.00 87.62 137 LYS A CA 1
ATOM 1059 C C . LYS A 1 137 ? -23.561 15.681 24.472 1.00 87.62 137 LYS A C 1
ATOM 1061 O O . LYS A 1 137 ? -24.514 16.364 24.113 1.00 87.62 137 LYS A O 1
ATOM 1066 N N . ARG A 1 138 ? -23.655 14.353 24.603 1.00 83.44 138 ARG A N 1
ATOM 1067 C CA . ARG A 1 138 ? -24.890 13.570 24.411 1.00 83.44 138 ARG A CA 1
ATOM 1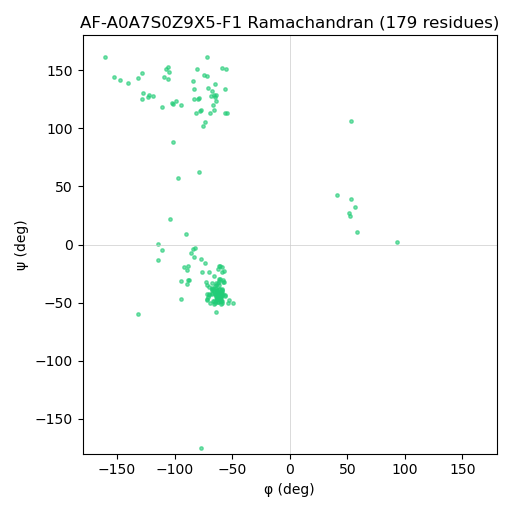068 C C . ARG A 1 138 ? -25.717 13.391 25.694 1.00 83.44 138 ARG A C 1
ATOM 1070 O O . ARG A 1 138 ? -26.668 12.613 25.677 1.00 83.44 138 ARG A O 1
ATOM 1077 N N . ASN A 1 139 ? -25.380 14.082 26.789 1.00 83.88 139 ASN A N 1
ATOM 1078 C CA . ASN A 1 139 ? -26.052 13.987 28.093 1.00 83.88 139 ASN A CA 1
ATOM 1079 C C . ASN A 1 139 ? -26.103 12.559 28.677 1.00 83.88 139 ASN A C 1
ATOM 1081 O O . ASN A 1 139 ? -27.040 12.191 29.390 1.00 83.88 139 ASN A O 1
ATOM 1085 N N . ILE A 1 140 ? -25.087 11.732 28.404 1.00 79.75 140 ILE A N 1
ATOM 1086 C CA . ILE A 1 140 ? -24.979 10.404 29.021 1.00 79.75 140 ILE A CA 1
ATOM 1087 C C . ILE A 1 140 ? -24.422 10.555 30.443 1.00 79.75 140 ILE A C 1
ATOM 1089 O O . ILE A 1 140 ? -23.361 11.144 30.642 1.00 79.75 140 ILE A O 1
ATOM 1093 N N . ARG A 1 141 ? -25.147 10.018 31.436 1.00 77.94 141 ARG A N 1
ATOM 1094 C CA . ARG A 1 141 ? -24.800 10.094 32.870 1.00 77.94 141 ARG A CA 1
ATOM 1095 C C . ARG A 1 141 ? -23.425 9.480 33.171 1.00 77.94 141 ARG A C 1
ATOM 1097 O O . ARG A 1 141 ? -23.010 8.543 32.496 1.00 77.94 141 ARG A O 1
ATOM 1104 N N . GLY A 1 142 ? -22.766 9.977 34.225 1.00 73.38 142 GLY A N 1
ATOM 1105 C CA . GLY A 1 142 ? -21.387 9.626 34.603 1.00 73.38 142 GLY A CA 1
ATOM 1106 C C . GLY A 1 142 ? -21.106 8.124 34.735 1.00 73.38 142 GLY A C 1
ATOM 1107 O O . GLY A 1 142 ? -20.153 7.644 34.124 1.00 73.38 142 GLY A O 1
ATOM 1108 N N . ASP A 1 143 ? -21.961 7.372 35.435 1.00 75.50 143 ASP A N 1
ATOM 1109 C CA . ASP A 1 143 ? -21.772 5.921 35.615 1.00 75.50 143 ASP A CA 1
ATOM 1110 C C . ASP A 1 143 ? -21.891 5.158 34.288 1.00 75.50 143 ASP A C 1
ATOM 1112 O O . ASP A 1 143 ? -20.993 4.413 33.896 1.00 75.50 143 ASP A O 1
ATOM 1116 N N . THR A 1 144 ? -22.942 5.437 33.511 1.00 79.75 144 THR A N 1
ATOM 1117 C CA . THR A 1 144 ? -23.158 4.828 32.187 1.00 79.75 144 THR A CA 1
ATOM 1118 C C . THR A 1 144 ? -22.087 5.243 31.170 1.00 79.75 144 THR A C 1
ATOM 1120 O O . THR A 1 144 ? -21.800 4.515 30.218 1.00 79.75 144 THR A O 1
ATOM 1123 N N . ARG A 1 145 ? -21.484 6.424 31.342 1.00 80.62 145 ARG A N 1
ATOM 1124 C CA . ARG A 1 145 ? -20.383 6.916 30.509 1.00 80.62 145 ARG A CA 1
ATOM 1125 C C . ARG A 1 145 ? -19.110 6.113 30.755 1.00 80.62 145 ARG A C 1
ATOM 1127 O O . ARG A 1 145 ? -18.521 5.633 29.788 1.00 80.62 145 ARG A O 1
ATOM 1134 N N . GLU A 1 146 ? -18.704 5.930 32.010 1.00 83.56 146 GLU A N 1
ATOM 1135 C CA . GLU A 1 146 ? -17.497 5.152 32.321 1.00 83.56 146 GLU A CA 1
ATOM 1136 C C . GLU A 1 146 ? -17.660 3.667 31.990 1.00 83.56 146 GLU A C 1
ATOM 1138 O O . GLU A 1 146 ? -16.710 3.042 31.526 1.00 83.56 146 GLU A O 1
ATOM 1143 N N . GLU A 1 147 ? -18.859 3.097 32.118 1.00 83.56 147 GLU A N 1
ATOM 1144 C CA . GLU A 1 147 ? -19.140 1.738 31.635 1.00 83.56 147 GLU A CA 1
ATOM 1145 C C . GLU A 1 147 ? -18.930 1.595 30.120 1.00 83.56 147 GLU A C 1
ATOM 1147 O O . GLU A 1 147 ? -18.358 0.606 29.655 1.00 83.56 147 GLU A O 1
ATOM 1152 N N . ARG A 1 148 ? -19.361 2.589 29.331 1.00 79.81 148 ARG A N 1
ATOM 1153 C CA . ARG A 1 148 ? -19.163 2.600 27.872 1.00 79.81 148 ARG A CA 1
ATOM 1154 C C . ARG A 1 148 ? -17.694 2.752 27.496 1.00 79.81 148 ARG A C 1
ATOM 1156 O O . ARG A 1 148 ? -17.233 2.045 26.606 1.00 79.81 148 ARG A O 1
ATOM 1163 N N . VAL A 1 149 ? -16.955 3.620 28.186 1.00 83.25 149 VAL A N 1
ATOM 1164 C CA . VAL A 1 149 ? -15.506 3.776 27.983 1.00 83.25 149 VAL A CA 1
ATOM 1165 C C . VAL A 1 149 ? -14.781 2.472 28.327 1.00 83.25 149 VAL A C 1
ATOM 1167 O O . VAL A 1 149 ? -14.050 1.941 27.492 1.00 83.25 149 VAL A O 1
ATOM 1170 N N . LYS A 1 150 ? -15.065 1.881 29.496 1.00 84.75 150 LYS A N 1
ATOM 1171 C CA . LYS A 1 150 ? -14.494 0.591 29.923 1.00 84.75 150 LYS A CA 1
ATOM 1172 C C . LYS A 1 150 ? -14.776 -0.546 28.943 1.00 84.75 150 LYS A C 1
ATOM 1174 O O . LYS A 1 150 ? -13.939 -1.430 28.806 1.00 84.75 150 LYS A O 1
ATOM 1179 N N . ARG A 1 151 ? -15.920 -0.527 28.252 1.00 80.12 151 ARG A N 1
ATOM 1180 C CA . ARG A 1 151 ? -16.255 -1.519 27.220 1.00 80.12 151 ARG A CA 1
ATOM 1181 C C . ARG A 1 151 ? -15.360 -1.408 25.983 1.00 80.12 151 ARG A C 1
ATOM 1183 O O . ARG A 1 151 ? -15.013 -2.425 25.397 1.00 80.12 151 ARG A O 1
ATOM 1190 N N . ILE A 1 152 ? -14.997 -0.190 25.585 1.00 79.12 152 ILE A N 1
ATOM 1191 C CA . ILE A 1 152 ? -14.253 0.075 24.344 1.00 79.12 152 ILE A CA 1
ATOM 1192 C C . ILE A 1 152 ? -12.733 -0.011 24.570 1.00 79.12 152 ILE A C 1
ATOM 1194 O O . ILE A 1 152 ? -12.008 -0.431 23.668 1.00 79.12 152 ILE A O 1
ATOM 1198 N N . CYS A 1 153 ? -12.245 0.320 25.774 1.00 82.44 153 CYS A N 1
ATOM 1199 C CA . CYS A 1 153 ? -10.814 0.329 26.102 1.00 82.44 153 CYS A CA 1
ATOM 1200 C C . CYS A 1 153 ? -10.063 -0.957 25.705 1.00 82.44 153 CYS A C 1
ATOM 1202 O O . CYS A 1 153 ? -9.048 -0.835 25.019 1.00 82.44 153 CYS A O 1
ATOM 1204 N N . PRO A 1 154 ? -10.521 -2.179 26.058 1.00 82.50 154 PRO A N 1
ATOM 1205 C CA . PRO A 1 154 ? -9.812 -3.402 25.687 1.00 82.50 154 PRO A CA 1
ATOM 1206 C C . PRO A 1 154 ? -9.661 -3.547 24.174 1.00 82.50 154 PRO A C 1
ATOM 1208 O O . PRO A 1 154 ? -8.601 -3.946 23.703 1.00 82.50 154 PRO A O 1
ATOM 1211 N N . ALA A 1 155 ? -10.693 -3.165 23.417 1.00 78.81 155 ALA A N 1
ATOM 1212 C CA . ALA A 1 155 ? -10.686 -3.323 21.973 1.00 78.81 155 ALA A CA 1
ATOM 1213 C C . ALA A 1 155 ? -9.743 -2.339 21.265 1.00 78.81 155 ALA A C 1
ATOM 1215 O O . ALA A 1 155 ? -9.138 -2.667 20.244 1.00 78.81 155 ALA A O 1
ATOM 1216 N N . LEU A 1 156 ? -9.592 -1.139 21.828 1.00 78.81 156 LEU A N 1
ATOM 1217 C CA . LEU A 1 156 ? -8.629 -0.144 21.365 1.00 78.81 156 LEU A CA 1
ATOM 1218 C C . LEU A 1 156 ? -7.185 -0.544 21.714 1.00 78.81 156 LEU A C 1
ATOM 1220 O O . LEU A 1 156 ? -6.318 -0.459 20.852 1.00 78.81 156 LEU A O 1
ATOM 1224 N N . VAL A 1 157 ? -6.938 -1.047 22.931 1.00 81.69 157 VAL A N 1
ATOM 1225 C CA . VAL A 1 157 ? -5.607 -1.513 23.379 1.00 81.69 157 VAL A CA 1
ATOM 1226 C C . VAL A 1 157 ? -5.144 -2.744 22.601 1.00 81.69 157 VAL A C 1
ATOM 1228 O O . VAL A 1 157 ? -3.974 -2.879 22.263 1.00 81.69 157 VAL A O 1
ATOM 1231 N N . GLN A 1 158 ? -6.051 -3.674 22.320 1.00 78.62 158 GLN A N 1
ATOM 1232 C CA . GLN A 1 158 ? -5.721 -4.893 21.580 1.00 78.62 158 GLN A CA 1
ATOM 1233 C C . GLN A 1 158 ? -5.748 -4.684 20.063 1.00 78.62 158 GLN A C 1
ATOM 1235 O O . GLN A 1 158 ? -5.457 -5.619 19.316 1.00 78.62 158 GLN A O 1
ATOM 1240 N N . CYS A 1 159 ? -6.133 -3.487 19.604 1.00 76.38 159 CYS A N 1
ATOM 1241 C CA . CYS A 1 159 ? -6.392 -3.176 18.199 1.00 76.38 159 CYS A CA 1
ATOM 1242 C C . CYS A 1 159 ? -7.371 -4.169 17.545 1.00 76.38 159 CYS A C 1
ATOM 1244 O O . CYS A 1 159 ? -7.348 -4.372 16.331 1.00 76.38 159 CYS A O 1
ATOM 1246 N N . LYS A 1 160 ? -8.215 -4.826 18.347 1.00 77.56 160 LYS A N 1
ATOM 1247 C CA . LYS A 1 160 ? -9.053 -5.971 17.982 1.00 77.56 160 LYS A CA 1
ATOM 1248 C C . LYS A 1 160 ? -10.290 -6.008 18.866 1.00 77.56 160 LYS A C 1
ATOM 1250 O O . LYS A 1 160 ? -10.202 -5.718 20.048 1.00 77.56 160 LYS A O 1
ATOM 1255 N N . GLY A 1 161 ? -11.434 -6.404 18.329 1.00 78.00 161 GLY A N 1
ATOM 1256 C CA . GLY A 1 161 ? -12.652 -6.603 19.113 1.00 78.00 161 GLY A CA 1
ATOM 1257 C C . GLY A 1 161 ? -13.650 -7.491 18.386 1.00 78.00 161 GLY A C 1
ATOM 1258 O O . GLY A 1 161 ? -13.549 -7.673 17.176 1.00 78.00 161 GLY A O 1
ATOM 1259 N N . ALA A 1 162 ? -14.613 -8.052 19.112 1.00 77.25 162 ALA A N 1
ATOM 1260 C CA . ALA A 1 162 ? -15.707 -8.797 18.502 1.00 77.25 162 ALA A CA 1
ATOM 1261 C C . ALA A 1 162 ? -16.814 -7.839 18.045 1.00 77.25 162 ALA A C 1
ATOM 1263 O O . ALA A 1 162 ? -17.144 -6.879 18.740 1.00 77.25 162 ALA A O 1
ATOM 1264 N N . CYS A 1 163 ? -17.404 -8.107 16.883 1.00 75.75 163 CYS A N 1
ATOM 1265 C CA . CYS A 1 163 ? -18.633 -7.438 16.476 1.00 75.75 163 CYS A CA 1
ATOM 1266 C C . CYS A 1 163 ? -19.790 -7.823 17.405 1.00 75.75 163 CYS A C 1
ATOM 1268 O O . CYS A 1 163 ? -20.088 -9.007 17.544 1.00 75.75 163 CYS A O 1
ATOM 1270 N N . ASP A 1 164 ? -20.516 -6.841 17.938 1.00 72.25 164 ASP A N 1
ATOM 1271 C CA . ASP A 1 164 ? -21.675 -7.085 18.808 1.00 72.25 164 ASP A CA 1
ATOM 1272 C C . ASP A 1 164 ? -22.824 -7.848 18.111 1.00 72.25 164 ASP A C 1
ATOM 1274 O O . ASP A 1 164 ? -23.654 -8.454 18.782 1.00 72.25 164 ASP A O 1
ATOM 1278 N N . LEU A 1 165 ? -22.889 -7.832 16.771 1.00 75.88 165 LEU A N 1
ATOM 1279 C CA . LEU A 1 165 ? -23.954 -8.492 16.003 1.00 75.88 165 LEU A CA 1
ATOM 1280 C C . LEU A 1 165 ? -23.596 -9.906 15.545 1.00 75.88 165 LEU A C 1
ATOM 1282 O O . LEU A 1 165 ? -24.417 -10.811 15.656 1.00 75.88 165 LEU A O 1
ATOM 1286 N N . CYS A 1 166 ? -22.401 -10.099 14.980 1.00 81.75 166 CYS A N 1
ATOM 1287 C CA . CYS A 1 166 ? -22.012 -11.383 14.382 1.00 81.75 166 CYS A CA 1
ATOM 1288 C C . CYS A 1 166 ? -20.858 -12.084 15.104 1.00 81.75 166 CYS A C 1
ATOM 1290 O O . CYS A 1 166 ? -20.425 -13.141 14.652 1.00 81.75 166 CYS A O 1
ATOM 1292 N N . LEU A 1 167 ? -20.338 -11.491 16.185 1.00 77.81 167 LEU A N 1
ATOM 1293 C CA . LEU A 1 167 ? -19.257 -12.020 17.024 1.00 77.81 167 LEU A CA 1
ATOM 1294 C C . LEU A 1 167 ? -17.936 -12.297 16.289 1.00 77.81 167 LEU A C 1
ATOM 1296 O O . LEU A 1 167 ? -17.021 -12.885 16.861 1.00 77.81 167 LEU A O 1
ATOM 1300 N N . ARG A 1 168 ? -17.798 -11.851 15.035 1.00 78.38 168 ARG A N 1
ATOM 1301 C CA . ARG A 1 168 ? -16.545 -11.951 14.281 1.00 78.38 168 ARG A CA 1
ATOM 1302 C C . ARG A 1 168 ? -15.498 -11.032 14.909 1.00 78.38 168 ARG A C 1
ATOM 1304 O O . ARG A 1 168 ? -15.787 -9.862 15.163 1.00 78.38 168 ARG A O 1
ATOM 1311 N N . GLU A 1 169 ? -14.295 -11.557 15.124 1.00 76.88 169 GLU A N 1
ATOM 1312 C CA . GLU A 1 169 ? -13.143 -10.757 15.544 1.00 76.88 169 GLU A CA 1
ATOM 1313 C C . GLU A 1 169 ? -12.717 -9.833 14.395 1.00 76.88 169 GLU A C 1
ATOM 1315 O O . GLU A 1 169 ? -12.537 -10.274 13.258 1.00 76.88 169 GLU A O 1
ATOM 1320 N N . VAL A 1 170 ? -12.591 -8.541 14.685 1.00 74.25 170 VAL A N 1
ATOM 1321 C CA . VAL A 1 170 ? -12.225 -7.502 13.721 1.00 74.25 170 VAL A CA 1
ATOM 1322 C C . VAL A 1 170 ? -11.124 -6.614 14.276 1.00 74.25 170 VAL A C 1
ATOM 1324 O O . VAL A 1 170 ? -11.098 -6.298 15.464 1.00 74.25 170 VAL A O 1
ATOM 1327 N N . THR A 1 171 ? -10.212 -6.188 13.406 1.00 70.69 171 THR A N 1
ATOM 1328 C CA . THR A 1 171 ? -9.125 -5.266 13.750 1.00 70.69 171 THR A CA 1
ATOM 1329 C C . THR A 1 171 ? -9.681 -3.841 13.839 1.00 70.69 171 THR A C 1
ATOM 1331 O O . THR A 1 171 ? -10.162 -3.310 12.841 1.00 70.69 171 THR A O 1
ATOM 1334 N N . TYR A 1 172 ? -9.630 -3.244 15.037 1.00 66.81 172 TYR A N 1
ATOM 1335 C CA . TYR A 1 172 ? -10.316 -2.010 15.454 1.00 66.81 172 TYR A CA 1
ATOM 1336 C C . TYR A 1 172 ? -11.840 -2.044 15.193 1.00 66.81 172 TYR A C 1
ATOM 1338 O O . TYR A 1 172 ? -12.274 -1.897 14.056 1.00 66.81 172 TYR A O 1
ATOM 1346 N N . PRO A 1 173 ? -12.724 -2.184 16.192 1.00 56.84 173 PRO A N 1
ATOM 1347 C CA . PRO A 1 173 ? -14.168 -2.189 15.934 1.00 56.84 173 PRO A CA 1
ATOM 1348 C C . PRO A 1 173 ? -14.636 -0.837 15.369 1.00 56.84 173 PRO A C 1
ATOM 1350 O O . PRO A 1 173 ? -14.307 0.231 15.882 1.00 56.84 173 PRO A O 1
ATOM 1353 N N . MET A 1 174 ? -15.360 -0.850 14.248 1.00 56.94 174 MET A N 1
ATOM 1354 C CA . MET A 1 174 ? -16.118 0.315 13.772 1.00 56.94 174 MET A CA 1
ATOM 1355 C C . MET A 1 174 ? -17.451 0.318 14.528 1.00 56.94 174 MET A C 1
ATOM 1357 O O . MET A 1 174 ? -18.082 -0.728 14.650 1.00 56.94 174 MET A O 1
ATOM 1361 N N . VAL A 1 175 ? -17.886 1.469 15.048 1.00 54.84 175 VAL A N 1
ATOM 1362 C CA . VAL A 1 175 ? -19.210 1.599 15.686 1.00 54.84 175 VAL A CA 1
ATOM 1363 C C . VAL A 1 175 ? -20.275 1.719 14.589 1.00 54.84 175 VAL A C 1
ATOM 1365 O O . VAL A 1 175 ? -20.925 2.749 14.441 1.00 54.84 175 VAL A O 1
ATOM 1368 N N . THR A 1 176 ? -20.413 0.687 13.757 1.00 49.50 176 THR A N 1
ATOM 1369 C CA . THR A 1 176 ? -21.459 0.580 12.734 1.00 49.50 176 THR A CA 1
ATOM 1370 C C . THR A 1 176 ? -21.967 -0.865 12.677 1.00 49.50 176 THR A C 1
ATOM 1372 O O . THR A 1 176 ? -21.176 -1.804 12.792 1.00 49.50 176 THR A O 1
ATOM 1375 N N . PRO A 1 177 ? -23.287 -1.092 12.540 1.00 46.75 177 PRO A N 1
ATOM 1376 C CA . PRO A 1 177 ? -23.824 -2.443 12.469 1.00 46.75 177 PRO A CA 1
ATOM 1377 C C . PRO A 1 177 ? -23.335 -3.136 11.185 1.00 46.75 177 PRO A C 1
ATOM 1379 O O . PRO A 1 177 ? -23.636 -2.704 10.076 1.00 46.75 177 PRO A O 1
ATOM 1382 N N . CYS A 1 178 ? -22.542 -4.197 11.374 1.00 52.69 178 CYS A N 1
ATOM 1383 C CA . CYS A 1 178 ? -22.105 -5.203 10.395 1.00 52.69 178 CYS A CA 1
ATOM 1384 C C . CYS A 1 178 ? -21.471 -4.735 9.062 1.00 52.69 178 CYS A C 1
ATOM 1386 O O . CYS A 1 178 ? -21.470 -5.503 8.102 1.00 52.69 178 CYS A O 1
ATOM 1388 N N . ALA A 1 179 ? -20.837 -3.559 9.010 1.00 51.62 179 ALA A N 1
ATOM 1389 C CA . ALA A 1 179 ? -19.994 -3.126 7.884 1.00 51.62 179 ALA A CA 1
ATOM 1390 C C . ALA A 1 179 ? -18.495 -3.389 8.153 1.00 51.62 179 ALA A C 1
ATOM 1392 O O . ALA A 1 179 ? -17.680 -2.468 8.171 1.00 51.62 179 ALA A O 1
ATOM 1393 N N . HIS A 1 180 ? -18.129 -4.647 8.420 1.00 55.72 1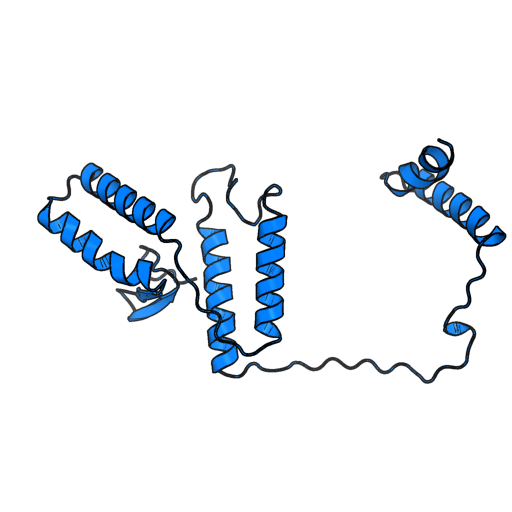80 HIS A N 1
ATOM 1394 C CA . HIS A 1 180 ? -16.721 -5.036 8.574 1.00 55.72 180 HIS A CA 1
ATOM 1395 C C . HIS A 1 180 ? -15.987 -4.840 7.241 1.00 55.72 180 HIS A C 1
ATOM 1397 O O . HIS A 1 180 ? -16.437 -5.374 6.226 1.00 55.72 180 HIS A O 1
ATOM 1403 N N . VAL A 1 181 ? -14.877 -4.101 7.249 1.00 48.12 181 VAL A N 1
ATOM 1404 C CA . VAL A 1 181 ? -13.957 -3.958 6.105 1.00 48.12 181 VAL A CA 1
ATOM 1405 C C . VAL A 1 181 ? -12.684 -4.738 6.383 1.00 48.12 181 VAL A C 1
ATOM 1407 O O . VAL A 1 181 ? -12.204 -4.641 7.534 1.00 48.12 181 VAL A O 1
#

Organism: NCBI:txid1486918

Foldseek 3Di:
DCCCPQAVDLCVDDDPVSNVRNVVVVVVVCVVPPDDDDPVVDDDDDDDDDDDDDDDDPLLCVQLVLLVLVLVVQQCPQVPPDPQSCSHCPHPVNVVVVVVSVVVSVVSNVDRDRDQDAADPVVLVVVLVVQLVVCVVVVNDDVRSVVVSVVQSVCRGRLWDAQPPPRDIARRDDPDHPPRD